Protein AF-A0A833PHN4-F1 (afdb_monomer_lite)

Sequence (197 aa):
MLVKNTTVNYLVEYVLLTLPTYTFFDNFDETQYKALSSLLICLLSKANNDIDHKLEFLIMKKILLPCLYSSLLYSFCTFVSAAPIESQKLLSQSYKTCDNNARGIIEQASCLKDEAERQDTQLNNTYKKLQSHLNTQQKAKLLTSQRLWLQSHQSDSELETILYGNSQPDNLQLEWNSIQRIAIRTTQLQRYLDLVQ

Foldseek 3Di:
DDDPDDPVVVVVVVVVVPDPDDDDPPDDDPVVVVVVVVVVVVVVVVVVPDPDPDCPPPCVPPPVVVVVVVVVPPPPDDPPPPPPPPLVVLFDPQLVVQCVPDDDLVSLVVSLVVRLVVLVVLLVVLLVLLLVL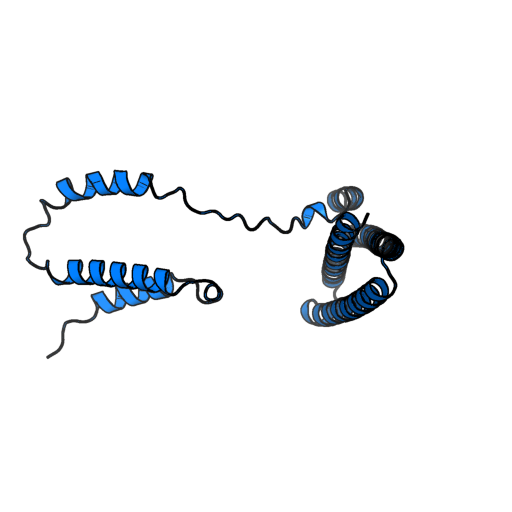DDPVVNVVSVVVVVVLVVVLVVVLVVLCVVQDDDSVSVSVSSSVSSSSSSVSSVVSVVSSVVRD

Structure (mmCIF, N/CA/C/O backbone):
data_AF-A0A833PHN4-F1
#
_entry.id   AF-A0A833PHN4-F1
#
loop_
_atom_site.group_PDB
_atom_site.id
_atom_site.type_symbol
_atom_site.label_atom_id
_atom_site.label_alt_id
_atom_site.label_comp_id
_atom_site.label_asym_id
_atom_site.label_entity_id
_atom_site.label_seq_id
_atom_site.pdbx_PDB_ins_code
_atom_site.Cartn_x
_atom_site.Cartn_y
_atom_site.Cartn_z
_atom_site.occupancy
_atom_site.B_iso_or_equiv
_atom_site.auth_seq_id
_atom_site.auth_comp_id
_atom_site.auth_asym_id
_atom_site.auth_atom_id
_atom_site.pdbx_PDB_model_num
ATOM 1 N N . MET A 1 1 ? -23.173 -55.336 -35.700 1.00 28.73 1 MET A N 1
ATOM 2 C CA . MET A 1 1 ? -21.811 -54.860 -35.384 1.00 28.73 1 MET A CA 1
ATOM 3 C C . MET A 1 1 ? -21.738 -53.377 -35.714 1.00 28.73 1 MET A C 1
ATOM 5 O O . MET A 1 1 ? -21.992 -52.992 -36.844 1.00 28.73 1 MET A O 1
ATOM 9 N N . LEU A 1 2 ? -21.544 -52.598 -34.655 1.00 33.31 2 LEU A N 1
ATOM 10 C CA . LEU A 1 2 ? -21.212 -51.176 -34.510 1.00 33.31 2 LEU A CA 1
ATOM 11 C C . LEU A 1 2 ? -20.774 -50.394 -35.767 1.00 33.31 2 LEU A C 1
ATOM 13 O O . LEU A 1 2 ? -19.619 -50.489 -36.159 1.00 33.31 2 LEU A O 1
ATOM 17 N N . VAL A 1 3 ? -21.639 -49.509 -36.277 1.00 36.75 3 VAL A N 1
ATOM 18 C CA . VAL A 1 3 ? -21.230 -48.233 -36.907 1.00 36.75 3 VAL A CA 1
ATOM 19 C C . VAL A 1 3 ? -22.300 -47.171 -36.608 1.00 36.75 3 VAL A C 1
ATOM 21 O O . VAL A 1 3 ? -23.126 -46.854 -37.454 1.00 36.75 3 VAL A O 1
ATOM 24 N N . LYS A 1 4 ? -22.352 -46.659 -35.374 1.00 39.16 4 LYS A N 1
ATOM 25 C CA . LYS A 1 4 ? -23.126 -45.453 -35.013 1.00 39.16 4 LYS A CA 1
ATOM 26 C C . LYS A 1 4 ? -22.526 -44.805 -33.763 1.00 39.16 4 LYS A C 1
ATOM 28 O O . LYS A 1 4 ? -23.126 -44.940 -32.706 1.00 39.16 4 LYS A O 1
ATOM 33 N N . ASN A 1 5 ? -21.347 -44.174 -33.833 1.00 45.34 5 ASN A N 1
ATOM 34 C CA . ASN A 1 5 ? -20.967 -43.203 -32.790 1.00 45.34 5 ASN A CA 1
ATOM 35 C C . ASN A 1 5 ? -19.737 -42.328 -33.101 1.00 45.34 5 ASN A C 1
ATOM 37 O O . ASN A 1 5 ? -18.773 -42.305 -32.340 1.00 45.34 5 ASN A O 1
ATOM 41 N N . THR A 1 6 ? -19.735 -41.600 -34.214 1.00 39.31 6 THR A N 1
ATOM 42 C CA . THR A 1 6 ? -18.673 -40.606 -34.474 1.00 39.31 6 THR A CA 1
ATOM 43 C C . THR A 1 6 ? -19.212 -39.183 -34.402 1.00 39.31 6 THR A C 1
ATOM 45 O O . THR A 1 6 ? -18.665 -38.371 -33.670 1.00 39.31 6 THR A O 1
ATOM 48 N N . THR A 1 7 ? -20.352 -38.880 -35.023 1.00 38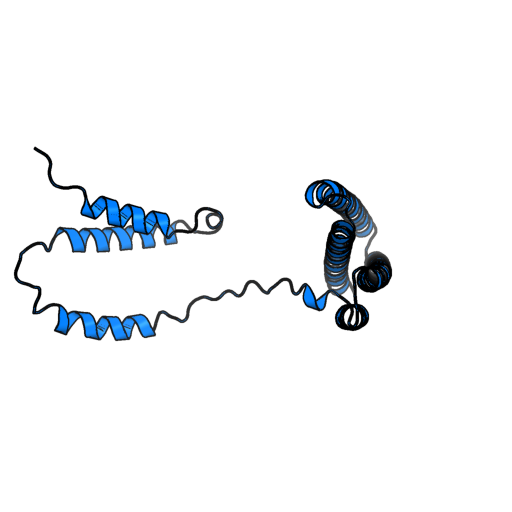.66 7 THR A N 1
ATOM 49 C CA . THR A 1 7 ? -20.867 -37.499 -35.092 1.00 38.66 7 THR A CA 1
ATOM 50 C C . THR A 1 7 ? -21.388 -36.948 -33.756 1.00 38.66 7 THR A C 1
ATOM 52 O O . THR A 1 7 ? -21.248 -35.758 -33.492 1.00 38.66 7 THR A O 1
ATOM 55 N N . VAL A 1 8 ? -21.941 -37.799 -32.882 1.00 43.47 8 VAL A N 1
ATOM 56 C CA . VAL A 1 8 ? -22.417 -37.384 -31.544 1.00 43.47 8 VAL A CA 1
ATOM 57 C C . VAL A 1 8 ? -21.242 -37.101 -30.602 1.00 43.47 8 VAL A C 1
ATOM 59 O O . VAL A 1 8 ? -21.300 -36.148 -29.830 1.00 43.47 8 VAL A O 1
ATOM 62 N N . ASN A 1 9 ? -20.145 -37.856 -30.723 1.00 41.56 9 ASN A N 1
ATOM 63 C CA . ASN A 1 9 ? -18.935 -37.617 -29.935 1.00 41.56 9 ASN A CA 1
ATOM 64 C C . ASN A 1 9 ? -18.283 -36.269 -30.282 1.00 41.56 9 ASN A C 1
ATOM 66 O O . ASN A 1 9 ? -17.917 -35.535 -29.370 1.00 41.56 9 ASN A O 1
ATOM 70 N N . TYR A 1 10 ? -18.248 -35.884 -31.564 1.00 37.38 10 TYR A N 1
ATOM 71 C CA . TYR A 1 10 ? -17.687 -34.588 -31.969 1.00 37.38 10 TYR A CA 1
ATOM 72 C C . TYR A 1 10 ? -18.476 -33.383 -31.436 1.00 37.38 10 TYR A C 1
ATOM 74 O O . TYR A 1 10 ? -17.877 -32.373 -31.079 1.00 37.38 10 TYR A O 1
ATOM 82 N N . LEU A 1 11 ? -19.808 -33.468 -31.347 1.00 39.84 11 LEU A N 1
ATOM 83 C CA . LEU A 1 11 ? -20.629 -32.365 -30.829 1.00 39.84 11 LEU A CA 1
ATOM 84 C C . LEU A 1 11 ? -20.538 -32.233 -29.303 1.00 39.84 11 LEU A C 1
ATOM 86 O O . LEU A 1 11 ? -20.557 -31.116 -28.790 1.00 39.84 11 LEU A O 1
ATOM 90 N N . VAL A 1 12 ? -20.389 -33.346 -28.581 1.00 45.59 12 VAL A N 1
ATOM 91 C CA . VAL A 1 12 ? -20.178 -33.328 -27.125 1.00 45.59 12 VAL A CA 1
ATOM 92 C C . VAL A 1 12 ? -18.781 -32.801 -26.782 1.00 45.59 12 VAL A C 1
ATOM 94 O O . VAL A 1 12 ? -18.662 -31.972 -25.883 1.00 45.59 12 VAL A O 1
ATOM 97 N N . GLU A 1 13 ? -17.743 -33.187 -27.534 1.00 40.22 13 GLU A N 1
ATOM 98 C CA . GLU A 1 13 ? -16.400 -32.610 -27.381 1.00 40.22 13 GLU A CA 1
ATOM 99 C C . GLU A 1 13 ? -16.376 -31.113 -27.703 1.00 40.22 13 GLU A C 1
ATOM 101 O O . GLU A 1 13 ? -15.791 -30.348 -26.947 1.00 40.22 13 GLU A O 1
ATOM 106 N N . TYR A 1 14 ? -17.056 -30.653 -28.758 1.00 39.25 14 TYR A N 1
ATOM 107 C CA . TYR A 1 14 ? -17.071 -29.227 -29.109 1.00 39.25 14 TYR A CA 1
ATOM 108 C C . TYR A 1 14 ? -17.792 -28.363 -28.059 1.00 39.25 14 TYR A C 1
ATOM 110 O O . TYR A 1 14 ? -17.355 -27.254 -27.747 1.00 39.25 14 TYR A O 1
ATOM 118 N N . VAL A 1 15 ? -18.873 -28.873 -27.461 1.00 44.53 15 VAL A N 1
ATOM 119 C CA . VAL A 1 15 ? -19.567 -28.186 -26.358 1.00 44.53 15 VAL A CA 1
ATOM 120 C C . VAL A 1 15 ? -18.729 -28.202 -25.075 1.00 44.53 15 VAL A C 1
ATOM 122 O O . VAL A 1 15 ? -18.669 -27.192 -24.384 1.00 44.53 15 VAL A O 1
ATOM 125 N N . LEU A 1 16 ? -18.022 -29.293 -24.769 1.00 44.28 16 LEU A N 1
ATOM 126 C CA . LEU A 1 16 ? -17.140 -29.355 -23.596 1.00 44.28 16 LEU A CA 1
ATOM 127 C C . LEU A 1 16 ? -15.852 -28.527 -23.756 1.00 44.28 16 LEU A C 1
ATOM 129 O O . LEU A 1 16 ? -15.350 -28.011 -22.764 1.00 44.28 16 LEU A O 1
ATOM 133 N N . LEU A 1 17 ? -15.344 -28.352 -24.981 1.00 38.19 17 LEU A N 1
ATOM 134 C CA . LEU A 1 17 ? -14.126 -27.579 -25.278 1.00 38.19 17 LEU A CA 1
ATOM 135 C C . LEU A 1 17 ? -14.360 -26.065 -25.407 1.00 38.19 17 LEU A C 1
ATOM 137 O O . LEU A 1 17 ? -13.399 -25.300 -25.400 1.00 38.19 17 LEU A O 1
ATOM 141 N N . THR A 1 18 ? -15.613 -25.619 -25.531 1.00 41.50 18 THR A N 1
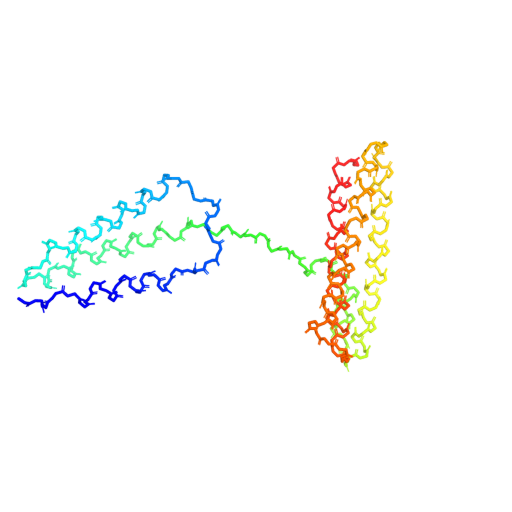ATOM 142 C CA . THR A 1 18 ? -15.977 -24.189 -25.581 1.00 41.50 18 THR A CA 1
ATOM 143 C C . THR A 1 18 ? -16.468 -23.649 -24.238 1.00 41.50 18 THR A C 1
ATOM 145 O O . THR A 1 18 ? -16.661 -22.441 -24.092 1.00 41.50 18 THR A O 1
ATOM 148 N N . LEU A 1 19 ? -16.630 -24.517 -23.235 1.00 40.06 19 LEU A N 1
ATOM 149 C CA . LEU A 1 19 ? -16.880 -24.103 -21.862 1.00 40.06 19 LEU A CA 1
ATOM 150 C C . LEU A 1 19 ? -15.546 -23.712 -21.208 1.00 40.06 19 LEU A C 1
ATOM 152 O O . LEU A 1 19 ? -14.635 -24.540 -21.160 1.00 40.06 19 LEU A O 1
ATOM 156 N N . PRO A 1 20 ? -15.398 -22.481 -20.688 1.00 35.38 20 PRO A N 1
ATOM 157 C CA . PRO A 1 20 ? -14.203 -22.101 -19.952 1.00 35.38 20 PRO A CA 1
ATOM 158 C C . PRO A 1 20 ? -14.070 -22.998 -18.717 1.00 35.38 20 PRO A C 1
ATOM 160 O O . PRO A 1 20 ? -14.864 -22.936 -17.777 1.00 35.38 20 PRO A O 1
ATOM 163 N N . THR A 1 21 ? -13.065 -23.868 -18.730 1.00 43.50 21 THR A N 1
ATOM 164 C CA . THR A 1 21 ? -12.681 -24.677 -17.580 1.00 43.50 21 THR A CA 1
ATOM 165 C C . THR A 1 21 ? -12.092 -23.761 -16.504 1.00 43.50 21 THR A C 1
ATOM 167 O O . THR A 1 21 ? -11.052 -23.154 -16.742 1.00 43.50 21 THR A O 1
ATOM 170 N N . TYR A 1 22 ? -12.748 -23.731 -15.333 1.00 41.28 22 TYR A N 1
ATOM 171 C CA . TYR A 1 22 ? -12.363 -23.058 -14.075 1.00 41.28 22 TYR A CA 1
ATOM 172 C C . TYR A 1 22 ? -12.376 -21.516 -14.162 1.00 41.28 22 TYR A C 1
ATOM 174 O O . TYR A 1 22 ? -11.494 -20.918 -14.757 1.00 41.28 22 TYR A O 1
ATOM 182 N N . THR A 1 23 ? -13.364 -20.777 -13.641 1.00 38.12 23 THR A N 1
ATOM 183 C CA . THR A 1 23 ? -13.739 -20.623 -12.216 1.00 38.12 23 THR A CA 1
ATOM 184 C C . THR A 1 23 ? -15.171 -20.049 -12.062 1.00 38.12 23 THR A C 1
ATOM 186 O O . THR A 1 23 ? -15.378 -18.989 -11.477 1.00 38.12 23 THR A O 1
ATOM 189 N N . PHE A 1 24 ? -16.193 -20.719 -12.608 1.00 43.03 24 PHE A N 1
ATOM 190 C CA . PHE A 1 24 ? -17.561 -20.163 -12.696 1.00 43.03 24 PHE A CA 1
ATOM 191 C C . PHE A 1 24 ? -18.641 -20.928 -11.895 1.00 43.03 24 PHE A C 1
ATOM 193 O O . PHE A 1 24 ? -19.831 -20.756 -12.138 1.00 43.03 24 PHE A O 1
ATOM 200 N N . PHE A 1 25 ? -18.263 -21.785 -10.939 1.00 39.34 25 PHE A N 1
ATOM 201 C CA . PHE A 1 25 ? -19.210 -22.725 -10.310 1.00 39.34 25 PHE A CA 1
ATOM 202 C C . PHE A 1 25 ? -19.794 -22.333 -8.942 1.00 39.34 25 PHE A C 1
ATOM 204 O O . PHE A 1 25 ? -20.651 -23.060 -8.451 1.00 39.34 25 PHE A O 1
ATOM 211 N N . ASP A 1 26 ? -19.452 -21.184 -8.355 1.00 38.47 26 ASP A N 1
ATOM 212 C CA . ASP A 1 26 ? -19.910 -20.868 -6.986 1.00 38.47 26 ASP A CA 1
ATOM 213 C C . ASP A 1 26 ? -21.264 -20.135 -6.886 1.00 38.47 26 ASP A C 1
ATOM 215 O O . ASP A 1 26 ? -21.685 -19.796 -5.785 1.00 38.47 26 ASP A O 1
ATOM 219 N N . ASN A 1 27 ? -21.980 -19.873 -7.990 1.00 41.31 27 ASN A N 1
ATOM 220 C CA . ASN A 1 27 ? -23.219 -19.067 -7.940 1.00 41.31 27 ASN A CA 1
ATOM 221 C C . ASN A 1 27 ? -24.364 -19.525 -8.862 1.00 41.31 27 ASN A C 1
ATOM 223 O O . ASN A 1 27 ? -25.221 -18.722 -9.231 1.00 41.31 27 ASN A O 1
ATOM 227 N N . PHE A 1 28 ? -24.422 -20.804 -9.232 1.00 41.09 28 PHE A N 1
ATOM 228 C CA . PHE A 1 28 ? -25.590 -21.341 -9.938 1.00 41.09 28 PHE A CA 1
ATOM 229 C C . PHE A 1 28 ? -26.554 -22.022 -8.963 1.00 41.09 28 PHE A C 1
ATOM 231 O O . PHE A 1 28 ? -26.220 -23.038 -8.360 1.00 41.09 28 PHE A O 1
ATOM 238 N N . ASP A 1 29 ? -27.761 -21.466 -8.828 1.00 45.34 29 ASP A N 1
ATOM 239 C CA . ASP A 1 29 ? -28.875 -22.109 -8.121 1.00 45.34 29 ASP A CA 1
ATOM 240 C C . ASP A 1 29 ? -29.381 -23.344 -8.900 1.00 45.34 29 ASP A C 1
ATOM 242 O O . ASP A 1 29 ? -29.376 -23.371 -10.137 1.00 45.34 29 ASP A O 1
ATOM 246 N N . GLU A 1 30 ? -29.854 -24.363 -8.175 1.00 45.84 30 GLU A N 1
ATOM 247 C CA . GLU A 1 30 ? -30.310 -25.674 -8.670 1.00 45.84 30 GLU A CA 1
ATOM 248 C C . GLU A 1 30 ? -31.381 -25.542 -9.773 1.00 45.84 30 GLU A C 1
ATOM 250 O O . GLU A 1 30 ? -31.473 -26.356 -10.701 1.00 45.84 30 GLU A O 1
ATOM 255 N N . THR A 1 31 ? -32.156 -24.459 -9.713 1.00 42.59 31 THR A N 1
ATOM 256 C CA . THR A 1 31 ? -33.181 -24.076 -10.687 1.00 42.59 31 THR A CA 1
ATOM 257 C C . THR A 1 31 ? -32.600 -23.816 -12.085 1.00 42.59 31 THR A C 1
ATOM 259 O O . THR A 1 31 ? -33.197 -24.208 -13.091 1.00 42.59 31 THR A O 1
ATOM 262 N N . GLN A 1 32 ? -31.410 -23.212 -12.175 1.00 48.28 32 GLN A N 1
ATOM 263 C CA . GLN A 1 32 ? -30.773 -22.891 -13.456 1.00 48.28 32 GLN A CA 1
ATOM 264 C C . GLN A 1 32 ? -30.138 -24.120 -14.117 1.00 48.28 32 GLN A C 1
ATOM 266 O O . GLN A 1 32 ? -30.189 -24.261 -15.341 1.00 48.28 32 GLN A O 1
ATOM 271 N N . TYR A 1 33 ? -29.630 -25.064 -13.320 1.00 50.19 33 TYR A N 1
ATOM 272 C CA . TYR A 1 33 ? -29.113 -26.335 -13.834 1.00 50.19 33 TYR A CA 1
ATOM 273 C C . TYR A 1 33 ? -30.228 -27.193 -14.453 1.00 50.19 33 TYR A C 1
ATOM 275 O O . TYR A 1 33 ? -30.054 -27.765 -15.530 1.00 50.19 33 TYR A O 1
ATOM 283 N N . LYS A 1 34 ? -31.413 -27.225 -13.824 1.00 45.88 34 LYS A N 1
ATOM 284 C CA . LYS A 1 34 ? -32.594 -27.937 -14.349 1.00 45.88 34 LYS A CA 1
ATOM 285 C C . LYS A 1 34 ? -33.131 -27.324 -15.645 1.00 45.88 34 LYS A C 1
ATOM 287 O O . LYS A 1 34 ? -33.598 -28.058 -16.517 1.00 45.88 34 LYS A O 1
ATOM 292 N N . ALA A 1 35 ? -33.046 -26.003 -15.799 1.00 48.19 35 ALA A N 1
ATOM 293 C CA . ALA A 1 35 ? -33.451 -25.325 -17.028 1.00 48.19 35 ALA A CA 1
ATOM 294 C C . ALA A 1 35 ? -32.508 -25.657 -18.197 1.00 48.19 35 ALA A C 1
ATOM 296 O O . ALA A 1 35 ? -32.975 -26.009 -19.280 1.00 48.19 35 ALA A O 1
ATOM 297 N N . LEU A 1 36 ? -31.191 -25.625 -17.962 1.00 50.56 36 LEU A N 1
ATOM 298 C CA . LEU A 1 36 ? -30.182 -25.965 -18.970 1.00 50.56 36 LEU A CA 1
ATOM 299 C C . LEU A 1 36 ? -30.228 -27.446 -19.360 1.00 50.56 36 LEU A C 1
ATOM 301 O O . LEU A 1 36 ? -30.179 -27.761 -20.550 1.00 50.56 36 LEU A O 1
ATOM 305 N N . SER A 1 37 ? -30.397 -28.353 -18.393 1.00 51.56 37 SER A N 1
ATOM 306 C CA . SER A 1 37 ? -30.521 -29.785 -18.683 1.00 51.56 37 SER A CA 1
ATOM 307 C C . SER A 1 37 ? -31.793 -30.099 -19.473 1.00 51.56 37 SER A C 1
ATOM 309 O O . SER A 1 37 ? -31.741 -30.858 -20.439 1.00 51.56 37 SER A O 1
ATOM 311 N N . SER A 1 38 ? -32.916 -29.449 -19.150 1.00 47.66 38 SER A N 1
ATOM 312 C CA . SER A 1 38 ? -34.175 -29.606 -19.889 1.00 47.66 38 SER A CA 1
ATOM 313 C C . SER A 1 38 ? -34.071 -29.082 -21.323 1.00 47.66 38 SER A C 1
ATOM 315 O O . SER A 1 38 ? -34.582 -29.717 -22.245 1.00 47.66 38 SER A O 1
ATOM 317 N N . LEU A 1 39 ? -33.372 -27.961 -21.537 1.00 50.66 39 LEU A N 1
ATOM 318 C CA . LEU A 1 39 ? -33.146 -27.406 -22.873 1.00 50.66 39 LEU A CA 1
ATOM 319 C C . LEU A 1 39 ? -32.250 -28.324 -23.716 1.00 50.66 39 LEU A C 1
ATOM 321 O O . LEU A 1 39 ? -32.553 -28.585 -24.880 1.00 50.66 39 LEU A O 1
ATOM 325 N N . LEU A 1 40 ? -31.190 -28.868 -23.110 1.00 57.50 40 LEU A N 1
ATOM 326 C CA . LEU A 1 40 ? -30.265 -29.792 -23.764 1.00 57.50 40 LEU A CA 1
ATOM 327 C C . LEU A 1 40 ? -30.961 -31.112 -24.134 1.00 57.50 40 LEU A C 1
ATOM 329 O O . LEU A 1 40 ? -30.832 -31.580 -25.261 1.00 57.50 40 LEU A O 1
ATOM 333 N N . ILE A 1 41 ? -31.774 -31.672 -23.231 1.00 54.12 41 ILE A N 1
ATOM 334 C CA . ILE A 1 41 ? -32.584 -32.874 -23.491 1.00 54.12 41 I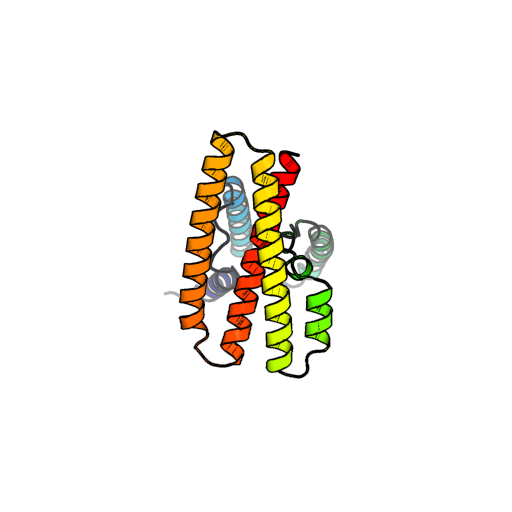LE A CA 1
ATOM 335 C C . ILE A 1 41 ? -33.602 -32.612 -24.609 1.00 54.12 41 ILE A C 1
ATOM 337 O O . ILE A 1 41 ? -33.816 -33.476 -25.458 1.00 54.12 41 ILE A O 1
ATOM 341 N N . CYS A 1 42 ? -34.202 -31.420 -24.660 1.00 47.41 42 CYS A N 1
ATOM 342 C CA . CYS A 1 42 ? -35.166 -31.058 -25.699 1.00 47.41 42 CYS A CA 1
ATOM 343 C C . CYS A 1 42 ? -34.500 -30.935 -27.081 1.00 47.41 42 CYS A C 1
ATOM 345 O O . CYS A 1 42 ? -35.025 -31.447 -28.071 1.00 47.41 42 CYS A O 1
ATOM 347 N N . LEU A 1 43 ? -33.307 -30.335 -27.142 1.00 51.31 43 LEU A N 1
ATOM 348 C CA . LEU A 1 43 ? -32.514 -30.222 -28.370 1.00 51.31 43 LEU A CA 1
ATOM 349 C C . LEU A 1 43 ? -32.020 -31.590 -28.860 1.00 51.31 43 LEU A C 1
ATOM 351 O O . LEU A 1 43 ? -32.116 -31.890 -30.050 1.00 51.31 43 LEU A O 1
ATOM 355 N N . LEU A 1 44 ? -31.571 -32.452 -27.946 1.00 51.03 44 LEU A N 1
ATOM 356 C CA . LEU A 1 44 ? -31.117 -33.805 -28.275 1.00 51.03 44 LEU A CA 1
ATOM 357 C C . LEU A 1 44 ? -32.283 -34.729 -28.677 1.00 51.03 44 LEU A C 1
ATOM 359 O O . LEU A 1 44 ? -32.144 -35.517 -29.609 1.00 51.03 44 LEU A O 1
ATOM 363 N N . SER A 1 45 ? -33.456 -34.593 -28.048 1.00 45.75 45 SER A N 1
ATOM 364 C CA . SER A 1 45 ? -34.684 -35.322 -28.413 1.00 45.75 45 SER A CA 1
ATOM 365 C C . SER A 1 45 ? -35.203 -34.917 -29.798 1.00 45.75 45 SER A C 1
ATOM 367 O O . SER A 1 45 ? -35.586 -35.770 -30.601 1.00 45.75 45 SER A O 1
ATOM 369 N N . LYS A 1 46 ? -35.141 -33.618 -30.125 1.00 47.16 46 LYS A N 1
ATOM 370 C CA . LYS A 1 46 ? -35.519 -33.091 -31.443 1.00 47.16 46 LYS A CA 1
ATOM 371 C C . LYS A 1 46 ? -34.582 -33.586 -32.551 1.00 47.16 46 LYS A C 1
ATOM 373 O O . LYS A 1 46 ? -35.053 -33.865 -33.646 1.00 47.16 46 LYS A O 1
ATOM 378 N N . ALA A 1 47 ? -33.289 -33.732 -32.258 1.00 49.47 47 ALA A N 1
ATOM 379 C CA . ALA A 1 47 ? -32.291 -34.203 -33.216 1.00 49.47 47 ALA A CA 1
ATOM 380 C C . ALA A 1 47 ? -32.363 -35.719 -33.495 1.00 49.47 47 ALA A C 1
ATOM 382 O O . ALA A 1 47 ? -31.928 -36.159 -34.556 1.00 49.47 47 ALA A O 1
ATOM 383 N N . ASN A 1 48 ? -32.913 -36.523 -32.575 1.00 44.16 48 ASN A N 1
ATOM 384 C CA . ASN A 1 48 ? -32.921 -37.986 -32.702 1.00 44.16 48 ASN A CA 1
ATOM 385 C C . ASN A 1 48 ? -34.156 -38.550 -33.438 1.00 44.16 48 ASN A C 1
ATOM 387 O O . ASN A 1 48 ? -34.128 -39.695 -33.879 1.00 44.16 48 ASN A O 1
ATOM 391 N N . ASN A 1 49 ? -35.229 -37.761 -33.583 1.00 46.88 49 ASN A N 1
ATOM 392 C CA . ASN A 1 49 ? -36.504 -38.205 -34.169 1.00 46.88 49 ASN A CA 1
ATOM 393 C C . ASN A 1 49 ? -36.748 -37.758 -35.622 1.00 46.88 49 ASN A C 1
ATOM 395 O O . ASN A 1 49 ? -37.821 -38.035 -36.148 1.00 46.88 49 ASN A O 1
ATOM 399 N N . ASP A 1 50 ? -35.796 -37.090 -36.278 1.00 46.22 50 ASP A N 1
ATOM 400 C CA . ASP A 1 50 ? -35.999 -36.554 -37.634 1.00 46.22 50 ASP A CA 1
ATOM 401 C C . ASP A 1 50 ? -34.823 -36.908 -38.556 1.00 46.22 50 ASP A C 1
ATOM 403 O O . ASP A 1 50 ? -34.098 -36.055 -39.064 1.00 46.22 50 ASP A O 1
ATOM 407 N N . ILE A 1 51 ? -34.599 -38.214 -38.731 1.00 50.38 51 ILE A N 1
ATOM 408 C CA . ILE A 1 51 ? -33.784 -38.736 -39.831 1.00 50.38 51 ILE A CA 1
ATOM 409 C C . ILE A 1 51 ? -34.726 -39.485 -40.770 1.00 50.38 51 ILE A C 1
ATOM 411 O O . ILE A 1 51 ? -34.827 -40.708 -40.717 1.00 50.38 51 ILE A O 1
ATOM 415 N N . ASP A 1 52 ? -35.410 -38.739 -41.637 1.00 47.12 52 ASP A N 1
ATOM 416 C CA . ASP A 1 52 ? -35.899 -39.289 -42.897 1.00 47.12 52 ASP A CA 1
ATOM 417 C C . ASP A 1 52 ? -35.577 -38.327 -44.050 1.00 47.12 52 ASP A C 1
ATOM 419 O O . ASP A 1 52 ? -35.876 -37.128 -44.034 1.00 47.12 52 ASP A O 1
ATOM 423 N N . HIS A 1 53 ? -34.860 -38.862 -45.036 1.00 43.47 53 HIS A N 1
ATOM 424 C CA . HIS A 1 53 ? -34.190 -38.151 -46.121 1.00 43.47 53 HIS A CA 1
ATOM 425 C C . HIS A 1 53 ? -35.205 -37.594 -47.132 1.00 43.47 53 HIS A C 1
ATOM 427 O O . HIS A 1 53 ? -35.351 -38.122 -48.233 1.00 43.47 53 HIS A O 1
ATOM 433 N N . LYS A 1 54 ? -35.937 -36.525 -46.789 1.00 47.59 54 LYS A N 1
ATOM 434 C CA . LYS A 1 54 ? -36.717 -35.758 -47.785 1.00 47.59 54 LYS A CA 1
ATOM 435 C C . LYS A 1 54 ? -37.181 -34.366 -47.353 1.00 47.59 54 LYS A C 1
ATOM 437 O O . LYS A 1 54 ? -38.133 -33.835 -47.922 1.00 47.59 54 LYS A O 1
ATOM 442 N N . LEU A 1 55 ? -36.504 -33.752 -46.383 1.00 41.62 55 LEU A N 1
ATOM 443 C CA . LEU A 1 55 ? -36.918 -32.468 -45.804 1.00 41.62 55 LEU A CA 1
ATOM 444 C C . LEU A 1 55 ? -35.879 -31.340 -45.961 1.00 41.62 55 LEU A C 1
ATOM 446 O O . LEU A 1 55 ? -36.001 -30.294 -45.334 1.00 41.62 55 LEU A O 1
ATOM 450 N N . GLU A 1 56 ? -34.887 -31.483 -46.843 1.00 47.94 56 GLU A N 1
ATOM 451 C CA . GLU A 1 56 ? -33.862 -30.437 -47.016 1.00 47.94 56 GLU A CA 1
ATOM 452 C C . GLU A 1 56 ? -34.378 -29.169 -47.714 1.00 47.94 56 GLU A C 1
ATOM 454 O O . GLU A 1 56 ? -33.884 -28.075 -47.456 1.00 47.94 56 GLU A O 1
ATOM 459 N N . PHE A 1 57 ? -35.427 -29.259 -48.538 1.00 43.56 57 PHE A N 1
ATOM 460 C CA . PHE A 1 57 ? -35.887 -28.090 -49.299 1.00 43.56 57 PHE A CA 1
ATOM 461 C C . PHE A 1 57 ? -36.964 -27.255 -48.583 1.00 43.56 57 PHE A C 1
ATOM 463 O O . PHE A 1 57 ? -37.136 -26.072 -48.880 1.00 43.56 57 PHE A O 1
ATOM 470 N N . LEU A 1 58 ? -37.695 -27.835 -47.620 1.00 41.88 58 LEU A N 1
ATOM 471 C CA . LEU A 1 58 ? -38.817 -27.148 -46.962 1.00 41.88 58 LEU A CA 1
ATOM 472 C C . LEU A 1 58 ? -38.438 -26.465 -45.635 1.00 41.88 58 LEU A C 1
ATOM 474 O O . LEU A 1 58 ? -39.094 -25.497 -45.240 1.00 41.88 58 LEU A O 1
ATOM 478 N N . ILE A 1 59 ? -37.370 -26.918 -44.966 1.00 45.53 59 ILE A N 1
ATOM 479 C CA . ILE A 1 59 ? -36.902 -26.345 -43.691 1.00 45.53 59 ILE A CA 1
ATOM 480 C C . ILE A 1 59 ? -36.250 -24.970 -43.888 1.00 45.53 59 ILE A C 1
ATOM 482 O O . ILE A 1 59 ? -36.434 -24.081 -43.049 1.00 45.53 59 ILE A O 1
ATOM 486 N N . MET A 1 60 ? -35.592 -24.732 -45.030 1.00 43.34 60 MET A N 1
ATOM 487 C CA . MET A 1 60 ? -34.888 -23.467 -45.266 1.00 43.34 60 MET A CA 1
ATOM 488 C C . MET A 1 60 ? -35.807 -22.236 -45.311 1.00 43.34 60 MET A C 1
ATOM 490 O O . MET A 1 60 ? -35.361 -21.137 -45.000 1.00 43.34 60 MET A O 1
ATOM 494 N N . LYS A 1 61 ? -37.093 -22.386 -45.664 1.00 47.16 61 LYS A N 1
ATOM 495 C CA . LYS A 1 61 ? -38.003 -21.238 -45.852 1.00 47.16 61 LYS A CA 1
ATOM 496 C C . LYS A 1 61 ? -38.916 -20.950 -44.656 1.00 47.16 61 LYS A C 1
ATOM 498 O O . LYS A 1 61 ? -39.362 -19.817 -44.507 1.00 47.16 61 LYS A O 1
ATOM 503 N N . LYS A 1 62 ? -39.206 -21.942 -43.805 1.00 48.31 62 LYS A N 1
ATOM 504 C CA . LYS A 1 62 ? -40.141 -21.779 -42.671 1.00 48.31 62 LYS A CA 1
ATOM 505 C C . LYS A 1 62 ? -39.476 -21.641 -41.297 1.00 48.31 62 LYS A C 1
ATOM 507 O O . LYS A 1 62 ? -40.141 -21.158 -40.38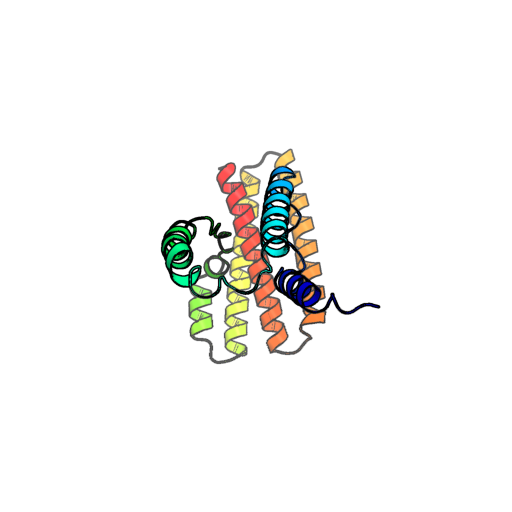8 1.00 48.31 62 LYS A O 1
ATOM 512 N N . ILE A 1 63 ? -38.199 -22.009 -41.142 1.00 49.44 63 ILE A N 1
ATOM 513 C CA . ILE A 1 63 ? -37.508 -21.988 -39.834 1.00 49.44 63 ILE A CA 1
ATOM 514 C C . ILE A 1 63 ? -36.393 -20.926 -39.768 1.00 49.44 63 ILE A C 1
ATOM 516 O O . ILE A 1 63 ? -36.147 -20.363 -38.706 1.00 49.44 63 ILE A O 1
ATOM 520 N N . LEU A 1 64 ? -35.775 -20.555 -40.896 1.00 47.16 64 LEU A N 1
ATOM 521 C CA . LEU A 1 64 ? -34.703 -19.545 -40.911 1.00 47.16 64 LEU A CA 1
ATOM 522 C C . LEU A 1 64 ? -35.193 -18.098 -40.732 1.00 47.16 64 LEU A C 1
ATOM 524 O O . LEU A 1 64 ? -34.440 -17.265 -40.239 1.00 47.16 64 LEU A O 1
ATOM 528 N N . LEU A 1 65 ? -36.445 -17.784 -41.080 1.00 44.94 65 LEU A N 1
ATOM 529 C CA . LEU A 1 65 ? -36.964 -16.413 -40.974 1.00 44.94 65 LEU A CA 1
ATOM 530 C C . LEU A 1 65 ? -37.387 -16.000 -39.545 1.00 44.94 65 LEU A C 1
ATOM 532 O O . LEU A 1 65 ? -37.109 -14.865 -39.167 1.00 44.94 65 LEU A O 1
ATOM 536 N N . PRO A 1 66 ? -37.991 -16.872 -38.707 1.00 44.59 66 PRO A N 1
ATOM 537 C CA . PRO A 1 66 ? -38.290 -16.526 -37.314 1.00 44.59 66 PRO A CA 1
ATOM 538 C C . PRO A 1 66 ? -37.053 -16.551 -36.405 1.00 44.59 66 PRO A C 1
ATOM 540 O O . PRO A 1 66 ? -36.986 -15.769 -35.459 1.00 44.59 66 PRO A O 1
ATOM 543 N N . CYS A 1 67 ? -36.056 -17.399 -36.698 1.00 42.22 67 CYS A N 1
ATOM 544 C CA . CYS A 1 67 ? -34.832 -17.501 -35.892 1.00 42.22 67 CYS A CA 1
ATOM 545 C C . CYS A 1 67 ? -33.943 -16.254 -35.976 1.00 42.22 67 CYS A C 1
ATOM 547 O O . CYS A 1 67 ? -33.242 -15.950 -35.014 1.00 42.22 67 CYS A O 1
ATOM 549 N N . LEU A 1 68 ? -34.001 -15.515 -37.088 1.00 45.22 68 LEU A N 1
ATOM 550 C CA . LEU A 1 68 ? -33.300 -14.237 -37.246 1.00 45.22 68 LEU A CA 1
ATOM 551 C C . LEU A 1 68 ? -33.995 -13.078 -36.513 1.00 45.22 68 LEU A C 1
ATOM 553 O O . LEU A 1 68 ? -33.356 -12.068 -36.233 1.00 45.22 68 LEU A O 1
ATOM 557 N N . TYR A 1 69 ? -35.281 -13.216 -36.173 1.00 47.25 69 TYR A N 1
ATOM 558 C CA . TYR A 1 69 ? -36.006 -12.217 -35.383 1.00 47.25 69 TYR A CA 1
ATOM 559 C C . TYR A 1 69 ? -35.903 -12.498 -33.874 1.00 47.25 69 TYR A C 1
ATOM 561 O O . TYR A 1 69 ? -35.802 -11.569 -33.075 1.00 47.25 69 TYR A O 1
ATOM 569 N N . SER A 1 70 ? -35.845 -13.773 -33.467 1.00 46.72 70 SER A N 1
ATOM 570 C CA . SER A 1 70 ? -35.676 -14.161 -32.058 1.00 46.72 70 SER A CA 1
ATOM 571 C C . SER A 1 70 ? -34.247 -13.991 -31.529 1.00 46.72 70 SER A C 1
ATOM 573 O O . SER A 1 70 ? -34.071 -13.800 -30.328 1.00 46.72 70 SER A O 1
ATOM 575 N N . SER A 1 71 ? -33.223 -14.033 -32.390 1.00 48.50 71 SER A N 1
ATOM 576 C CA . SER A 1 71 ? -31.832 -13.760 -31.995 1.00 48.50 71 SER A CA 1
ATOM 577 C C . SER A 1 71 ? -31.540 -12.269 -31.795 1.00 48.50 71 SER A C 1
ATOM 579 O O . SER A 1 71 ? -30.597 -11.931 -31.084 1.00 48.50 71 SER A O 1
ATOM 581 N N . LEU A 1 72 ? -32.370 -11.369 -32.340 1.00 46.34 72 LEU A N 1
ATOM 582 C CA . LEU A 1 72 ? -32.202 -9.924 -32.153 1.00 46.34 72 LEU A CA 1
ATOM 583 C C . LEU A 1 72 ? -32.739 -9.400 -30.805 1.00 46.34 72 LEU A C 1
ATOM 585 O O . LEU A 1 72 ? -32.353 -8.313 -30.389 1.00 46.34 72 LEU A O 1
ATOM 589 N N . LEU A 1 73 ? -33.595 -10.155 -30.104 1.00 51.16 73 LEU A N 1
ATOM 590 C CA . LEU A 1 73 ? -34.216 -9.733 -28.833 1.00 51.16 73 LEU A CA 1
ATOM 591 C C . LEU A 1 73 ? -33.642 -10.419 -27.579 1.00 51.16 73 LEU A C 1
ATOM 593 O O . LEU A 1 73 ? -34.048 -10.087 -26.470 1.00 51.16 73 LEU A O 1
ATOM 597 N N . TYR A 1 74 ? -32.657 -11.310 -27.728 1.00 49.34 74 TYR A N 1
ATOM 598 C CA . TYR A 1 74 ? -31.927 -11.939 -26.612 1.00 49.34 74 TYR A CA 1
ATOM 599 C C . TYR A 1 74 ? -30.465 -11.474 -26.495 1.00 49.34 74 TYR A C 1
ATOM 601 O O . TYR A 1 74 ? -29.658 -12.112 -25.828 1.00 49.34 74 TYR A O 1
ATOM 609 N N . SER A 1 75 ? -30.120 -10.335 -27.105 1.00 47.78 75 SER A N 1
ATOM 610 C CA . SER A 1 75 ? -28.801 -9.695 -26.968 1.00 47.78 75 SER A CA 1
ATOM 611 C C . SER A 1 75 ? -28.821 -8.489 -26.016 1.00 47.78 75 SER A C 1
ATOM 613 O O . SER A 1 75 ? -28.083 -7.524 -26.212 1.00 47.78 75 SER A O 1
ATOM 615 N N . PHE A 1 76 ? -29.680 -8.513 -24.992 1.00 52.69 76 PHE A N 1
ATOM 616 C CA . PHE A 1 76 ? -29.739 -7.468 -23.963 1.00 52.69 76 PHE A CA 1
ATOM 617 C C . PHE A 1 76 ? -29.982 -8.055 -22.561 1.00 52.69 76 PHE A C 1
ATOM 619 O O . PHE A 1 76 ? -30.964 -7.762 -21.894 1.00 52.69 76 PHE A O 1
ATOM 626 N N . CYS A 1 77 ? -29.094 -8.951 -22.130 1.00 46.62 77 CYS A N 1
ATOM 627 C CA . CYS A 1 77 ? -28.945 -9.430 -20.749 1.00 46.62 77 CYS A CA 1
ATOM 628 C C . CYS A 1 77 ? -27.652 -10.265 -20.747 1.00 46.62 77 CYS A C 1
ATOM 630 O O . CYS A 1 77 ? -27.559 -11.194 -21.534 1.00 46.62 77 CYS A O 1
ATOM 632 N N . THR A 1 78 ? -26.572 -10.032 -20.010 1.00 53.94 78 THR A N 1
ATOM 633 C CA . THR A 1 78 ? -26.250 -9.171 -18.875 1.00 53.94 78 THR A CA 1
ATOM 634 C C . THR A 1 78 ? -24.744 -8.897 -18.960 1.00 53.94 78 THR A C 1
ATOM 636 O O . THR A 1 78 ? -23.943 -9.761 -18.606 1.00 53.94 78 THR A O 1
ATOM 639 N N . PHE A 1 79 ? -24.320 -7.709 -19.391 1.00 49.88 79 PHE A N 1
ATOM 640 C CA . PHE A 1 79 ? -22.996 -7.235 -18.990 1.00 49.88 79 PHE A CA 1
ATOM 641 C C . PHE A 1 79 ? -23.157 -6.688 -17.572 1.00 49.88 79 PHE A C 1
ATOM 643 O O . PHE A 1 79 ? -23.394 -5.500 -17.374 1.00 49.88 79 PHE A O 1
ATOM 650 N N . VAL A 1 80 ? -23.074 -7.564 -16.565 1.00 55.88 80 VAL A N 1
ATOM 651 C CA . VAL A 1 80 ? -22.573 -7.099 -15.270 1.00 55.88 80 VAL A CA 1
ATOM 652 C C . VAL A 1 80 ? -21.128 -6.730 -15.554 1.00 55.88 80 VAL A C 1
ATOM 654 O O . VAL A 1 80 ? -20.245 -7.582 -15.584 1.00 55.88 80 VAL A O 1
ATOM 657 N N . SER A 1 81 ? -20.895 -5.457 -15.854 1.00 57.19 81 SER A N 1
ATOM 658 C CA . SER A 1 81 ? -19.564 -4.894 -15.751 1.00 57.19 81 SER A CA 1
ATOM 659 C C . SER A 1 81 ? -19.183 -5.070 -14.288 1.00 57.19 81 SER A C 1
ATOM 661 O O . SER A 1 81 ? -19.666 -4.329 -13.432 1.00 57.19 81 SER A O 1
ATOM 663 N N . ALA A 1 82 ? -18.363 -6.076 -13.973 1.00 57.47 82 ALA A N 1
ATOM 664 C CA . ALA A 1 82 ? -17.545 -5.989 -12.777 1.00 57.47 82 ALA A CA 1
ATOM 665 C C . ALA A 1 82 ? -16.849 -4.637 -12.908 1.00 57.47 82 ALA A C 1
ATOM 667 O O . ALA A 1 82 ? -16.105 -4.432 -13.870 1.00 57.47 82 ALA A O 1
ATOM 668 N N . ALA A 1 83 ? -17.216 -3.672 -12.057 1.00 52.59 83 ALA A N 1
ATOM 669 C CA . ALA A 1 83 ? -16.595 -2.361 -12.100 1.00 52.59 83 ALA A CA 1
ATOM 670 C C . ALA A 1 83 ? -15.087 -2.626 -12.066 1.00 52.59 83 ALA A C 1
ATOM 672 O O . ALA A 1 83 ? -14.640 -3.311 -11.136 1.00 52.59 83 ALA A O 1
ATOM 673 N N . PRO A 1 84 ? -14.319 -2.209 -13.092 1.00 49.56 84 PRO A N 1
ATOM 674 C CA . PRO A 1 84 ? -12.888 -2.422 -13.061 1.00 49.56 84 PRO A CA 1
ATOM 675 C C . PRO A 1 84 ? -12.411 -1.820 -11.745 1.00 49.56 84 PRO A C 1
ATOM 677 O O . PRO A 1 84 ? -12.797 -0.699 -11.403 1.00 49.56 84 PRO A O 1
ATOM 680 N N . ILE A 1 85 ? -11.630 -2.575 -10.969 1.00 49.62 85 ILE A N 1
ATOM 681 C CA . ILE A 1 85 ? -10.853 -1.967 -9.893 1.00 49.62 85 ILE A CA 1
ATOM 682 C C . ILE A 1 85 ? -10.032 -0.909 -10.618 1.00 49.62 85 ILE A C 1
ATOM 684 O O . ILE A 1 85 ? -9.173 -1.249 -11.428 1.00 49.62 85 ILE A O 1
ATOM 688 N N . GLU A 1 86 ? -10.409 0.357 -10.454 1.00 52.66 86 GLU A N 1
ATOM 689 C CA . GLU A 1 86 ? -9.911 1.453 -11.274 1.00 52.66 86 GLU A CA 1
ATOM 690 C C . GLU A 1 86 ? -8.485 1.777 -10.819 1.00 52.66 86 GLU A C 1
ATOM 692 O O . GLU A 1 86 ? -8.227 2.781 -10.163 1.00 52.66 86 GLU A O 1
ATOM 697 N N . SER A 1 87 ? -7.547 0.879 -11.122 1.00 49.88 87 SER A N 1
ATOM 698 C CA . SER A 1 87 ? -6.147 0.962 -10.709 1.00 49.88 87 SER A CA 1
ATOM 699 C C . SER A 1 87 ? -5.477 2.214 -11.269 1.00 49.88 87 SER A C 1
ATOM 701 O O . SER A 1 87 ? -4.644 2.832 -10.611 1.00 49.88 87 SER A O 1
ATOM 703 N N . GLN A 1 88 ? -5.933 2.687 -12.434 1.00 48.75 88 GLN A N 1
ATOM 704 C CA . GLN A 1 88 ? -5.486 3.952 -13.014 1.00 48.75 88 GLN A CA 1
ATOM 705 C C . GLN A 1 88 ? -5.941 5.194 -12.229 1.00 48.75 88 GLN A C 1
ATOM 707 O O . GLN A 1 88 ? -5.308 6.244 -12.360 1.00 48.75 88 GLN A O 1
ATOM 712 N N . LYS A 1 89 ? -6.996 5.127 -11.400 1.00 62.59 89 LYS A N 1
ATOM 713 C CA . LYS A 1 89 ? -7.371 6.238 -10.497 1.00 62.59 89 LYS A CA 1
ATOM 714 C C . LYS A 1 89 ? -6.574 6.259 -9.197 1.00 62.59 89 LYS A C 1
ATOM 716 O O . LYS A 1 89 ? -6.602 7.272 -8.506 1.00 62.59 89 LYS A O 1
ATOM 721 N N . LEU A 1 90 ? -5.881 5.175 -8.859 1.00 80.88 90 LEU A N 1
ATOM 722 C CA . LEU A 1 90 ? -5.202 5.043 -7.571 1.00 80.88 90 LEU A CA 1
ATOM 723 C C . LEU A 1 90 ? -3.878 5.818 -7.506 1.00 80.88 90 LEU A C 1
ATOM 725 O O . LEU A 1 90 ? -3.453 6.191 -6.414 1.00 80.88 90 LEU A O 1
ATOM 729 N N . LEU A 1 91 ? -3.255 6.097 -8.655 1.00 89.12 91 LEU A N 1
ATOM 730 C CA . LEU A 1 91 ? -1.985 6.823 -8.745 1.00 89.12 91 LEU A CA 1
ATOM 731 C C . LEU A 1 91 ? -2.165 8.317 -8.985 1.00 89.12 91 LEU A C 1
ATOM 733 O O . LEU A 1 91 ? -3.124 8.752 -9.633 1.00 89.12 91 LEU A O 1
ATOM 737 N N . SER A 1 92 ? -1.204 9.106 -8.503 1.00 93.31 92 SER A N 1
ATOM 738 C CA . SER A 1 92 ? -1.269 10.557 -8.644 1.00 93.31 92 SER A CA 1
ATOM 739 C C . SER A 1 92 ? -1.135 11.031 -10.084 1.00 93.31 92 SER A C 1
ATOM 741 O O . SER A 1 92 ? -0.506 10.408 -10.940 1.00 93.31 92 SER A O 1
ATOM 743 N N . GLN A 1 93 ? -1.682 12.218 -10.341 1.00 94.00 93 GLN A N 1
ATOM 744 C CA . GLN A 1 93 ? -1.443 12.911 -11.600 1.00 94.00 93 GLN A CA 1
ATOM 745 C C . GLN A 1 93 ? 0.038 13.293 -11.771 1.00 94.00 93 GLN A C 1
ATOM 747 O O . GLN A 1 93 ? 0.529 13.314 -12.898 1.00 94.00 93 GLN A O 1
ATOM 752 N N . SER A 1 94 ? 0.750 13.550 -10.666 1.00 93.44 94 SER A N 1
ATOM 753 C CA . SER A 1 94 ? 2.196 13.809 -10.669 1.00 93.44 94 SER A CA 1
ATOM 754 C C . SER A 1 94 ? 2.968 12.602 -11.193 1.00 93.44 94 SER A C 1
ATOM 756 O O . SER A 1 94 ? 3.742 12.744 -12.135 1.00 93.44 94 SER A O 1
ATOM 758 N N . TYR A 1 95 ? 2.672 11.407 -10.671 1.00 94.75 95 TYR A N 1
ATOM 759 C CA . TYR A 1 95 ? 3.235 10.153 -11.163 1.00 94.75 95 TYR A CA 1
ATOM 760 C C . TYR A 1 95 ? 2.969 9.970 -12.658 1.00 94.75 95 TYR A C 1
ATOM 762 O O . TYR A 1 95 ? 3.907 9.806 -13.427 1.00 94.75 95 TYR A O 1
ATOM 770 N N . LYS A 1 96 ? 1.705 10.086 -13.094 1.00 94.00 96 LYS A N 1
ATOM 771 C CA . LYS A 1 96 ? 1.333 9.932 -14.514 1.00 94.00 96 LYS A CA 1
ATOM 772 C C . LYS A 1 96 ? 2.103 10.892 -15.417 1.00 94.00 96 LYS A C 1
ATOM 774 O O . LYS A 1 96 ? 2.476 10.545 -16.529 1.00 94.00 96 LYS A O 1
ATOM 779 N N . THR A 1 97 ? 2.323 12.115 -14.944 1.00 95.81 97 THR A N 1
ATOM 780 C CA . THR A 1 97 ? 3.063 13.134 -15.692 1.00 95.81 97 THR A CA 1
ATOM 781 C C . THR A 1 97 ? 4.553 12.803 -15.736 1.00 95.81 97 THR A C 1
ATOM 783 O O . THR A 1 97 ? 5.172 12.970 -16.781 1.00 95.81 97 THR A O 1
ATOM 786 N N . CYS A 1 98 ? 5.124 12.312 -14.637 1.00 95.50 98 CYS A N 1
ATOM 787 C CA . CYS A 1 98 ? 6.513 11.869 -14.570 1.00 95.50 98 CYS A CA 1
ATOM 788 C C . CYS A 1 98 ? 6.760 10.667 -15.494 1.00 95.50 98 CYS A C 1
ATOM 790 O O . CYS A 1 98 ? 7.622 10.736 -16.364 1.00 95.50 98 CYS A O 1
ATOM 792 N N . ASP A 1 99 ? 5.941 9.621 -15.374 1.00 93.56 99 ASP A N 1
ATOM 793 C CA . ASP A 1 99 ? 6.042 8.377 -16.145 1.00 93.56 99 ASP A CA 1
ATOM 794 C C . ASP A 1 99 ? 5.919 8.635 -17.657 1.00 93.56 99 ASP A C 1
ATOM 796 O O . ASP A 1 99 ? 6.746 8.174 -18.437 1.00 93.56 99 ASP A O 1
ATOM 800 N N . ASN A 1 100 ? 4.986 9.502 -18.076 1.00 95.25 100 ASN A N 1
ATOM 801 C CA . ASN A 1 100 ? 4.845 9.906 -19.482 1.00 95.25 100 ASN A CA 1
ATOM 802 C C . ASN A 1 100 ? 6.062 10.669 -20.043 1.00 95.25 100 ASN A C 1
ATOM 804 O O . ASN A 1 100 ? 6.249 10.711 -21.258 1.00 95.25 100 ASN A O 1
ATOM 808 N N . ASN A 1 101 ? 6.854 11.318 -19.185 1.00 95.62 101 ASN A N 1
ATOM 809 C CA . ASN A 1 101 ? 8.035 12.089 -19.583 1.00 95.62 101 ASN A CA 1
ATOM 810 C C . ASN A 1 101 ? 9.352 11.328 -19.363 1.00 95.62 101 ASN A C 1
ATOM 812 O O . ASN A 1 101 ? 10.404 11.814 -19.790 1.00 95.62 101 ASN A O 1
ATOM 816 N N . ALA A 1 102 ? 9.316 10.167 -18.706 1.00 94.31 102 ALA A N 1
ATOM 817 C CA . ALA A 1 102 ? 10.495 9.370 -18.409 1.00 94.31 102 ALA A CA 1
ATOM 818 C C . ALA A 1 102 ? 11.149 8.858 -19.703 1.00 94.31 102 ALA A C 1
ATOM 820 O O . ALA A 1 102 ? 10.479 8.443 -20.649 1.00 94.31 102 ALA A O 1
ATOM 821 N N . ARG A 1 103 ? 12.486 8.891 -19.758 1.00 93.25 103 ARG A N 1
ATOM 822 C CA . ARG A 1 103 ? 13.275 8.475 -20.933 1.00 93.25 103 ARG A CA 1
ATOM 823 C C . ARG A 1 103 ? 14.280 7.385 -20.589 1.00 93.25 103 ARG A C 1
ATOM 825 O O . ARG A 1 103 ? 15.432 7.432 -21.008 1.00 93.25 103 ARG A O 1
ATOM 832 N N . GLY A 1 104 ? 13.811 6.383 -19.863 1.00 90.06 104 GLY A N 1
ATOM 833 C CA . GLY A 1 104 ? 14.624 5.254 -19.454 1.00 90.06 104 GLY A CA 1
ATOM 834 C C . GLY A 1 104 ? 14.265 4.769 -18.061 1.00 90.06 104 GLY A C 1
ATOM 835 O O . GLY A 1 104 ? 13.422 5.332 -17.363 1.00 90.06 104 GLY A O 1
ATOM 836 N N . ILE A 1 105 ? 14.945 3.698 -17.665 1.00 88.38 105 ILE A N 1
ATOM 837 C CA . ILE A 1 105 ? 14.721 3.016 -16.389 1.00 88.38 105 ILE A CA 1
ATOM 838 C C . ILE A 1 105 ? 15.090 3.883 -15.176 1.00 88.38 105 ILE A C 1
ATOM 840 O O . ILE A 1 105 ? 14.535 3.687 -14.101 1.00 88.38 105 ILE A O 1
ATOM 844 N N . ILE A 1 106 ? 16.012 4.842 -15.332 1.00 89.81 106 ILE A N 1
ATOM 845 C CA . ILE A 1 106 ? 16.481 5.701 -14.235 1.00 89.81 106 ILE A CA 1
ATOM 846 C C . ILE A 1 106 ? 15.401 6.723 -13.882 1.00 89.81 106 ILE A C 1
ATOM 848 O O . ILE A 1 106 ? 15.024 6.856 -12.720 1.00 89.81 106 ILE A O 1
ATOM 852 N N . GLU A 1 107 ? 14.873 7.421 -14.886 1.00 91.94 107 GLU A N 1
ATOM 853 C CA . GLU A 1 107 ? 13.789 8.381 -14.707 1.00 91.94 107 GLU A CA 1
ATOM 854 C C . GLU A 1 107 ? 12.524 7.679 -14.211 1.00 91.94 107 GLU A C 1
ATOM 856 O O . GLU A 1 107 ? 11.878 8.169 -13.288 1.00 91.94 107 GLU A O 1
ATOM 861 N N . GLN A 1 108 ? 12.218 6.492 -14.745 1.00 92.75 108 GLN A N 1
ATOM 862 C CA . GLN A 1 108 ? 11.075 5.703 -14.294 1.00 92.75 108 GLN A CA 1
ATOM 863 C C . GLN A 1 108 ? 11.207 5.276 -12.822 1.00 92.75 108 GLN A C 1
ATOM 865 O O . GLN A 1 108 ? 10.247 5.405 -12.061 1.00 92.75 108 GLN A O 1
ATOM 870 N N . ALA A 1 109 ? 12.399 4.847 -12.388 1.00 91.56 109 ALA A N 1
ATOM 871 C CA . ALA A 1 109 ? 12.665 4.543 -10.981 1.00 91.56 109 ALA A CA 1
ATOM 872 C C . ALA A 1 109 ? 12.435 5.763 -10.075 1.00 91.56 109 ALA A C 1
ATOM 874 O O . ALA A 1 109 ? 11.867 5.627 -8.992 1.00 91.56 109 ALA A O 1
ATOM 875 N N . SER A 1 110 ? 12.837 6.959 -10.522 1.00 93.38 110 SER A N 1
ATOM 876 C CA . SER A 1 110 ? 12.589 8.202 -9.782 1.00 93.38 110 SER A CA 1
ATOM 877 C C . SER A 1 110 ? 11.093 8.491 -9.653 1.00 93.38 110 SER A C 1
ATOM 879 O O . SER A 1 110 ? 10.630 8.799 -8.559 1.00 93.38 110 SER A O 1
ATOM 881 N N . CYS A 1 111 ? 10.325 8.337 -10.738 1.00 95.62 111 CYS A N 1
ATOM 882 C CA . CYS A 1 111 ? 8.875 8.534 -10.714 1.00 95.62 111 CYS A CA 1
ATOM 883 C C . CYS A 1 111 ? 8.178 7.584 -9.731 1.00 95.62 111 CYS A C 1
ATOM 885 O O . CYS A 1 111 ? 7.287 8.002 -8.990 1.00 95.62 111 CYS A O 1
ATOM 887 N N . LEU A 1 112 ? 8.580 6.309 -9.723 1.00 94.69 112 LEU A N 1
ATOM 888 C CA . LEU A 1 112 ? 8.037 5.308 -8.805 1.00 94.69 112 LEU A CA 1
ATOM 889 C C . LEU A 1 112 ? 8.386 5.635 -7.355 1.00 94.69 112 LEU A C 1
ATOM 891 O O . LEU A 1 112 ? 7.499 5.605 -6.509 1.00 94.69 112 LEU A O 1
ATOM 895 N N . LYS A 1 113 ? 9.635 6.018 -7.075 1.00 94.31 113 LYS A N 1
ATOM 896 C CA . LYS A 1 113 ? 10.065 6.399 -5.726 1.00 94.31 113 LYS A CA 1
ATOM 897 C C . LYS A 1 113 ? 9.227 7.550 -5.161 1.00 94.31 113 LYS A C 1
ATOM 899 O O . LYS A 1 113 ? 8.716 7.443 -4.047 1.00 94.31 113 LYS A O 1
ATOM 904 N N . ASP A 1 114 ? 9.047 8.618 -5.935 1.00 96.00 114 ASP A N 1
ATOM 905 C CA . ASP A 1 114 ? 8.259 9.778 -5.501 1.00 96.00 114 ASP A CA 1
ATOM 906 C C . ASP A 1 114 ? 6.791 9.394 -5.239 1.00 96.00 114 ASP A C 1
ATOM 908 O O . ASP A 1 114 ? 6.164 9.854 -4.280 1.00 96.00 114 ASP A O 1
ATOM 912 N N . GLU A 1 115 ? 6.224 8.515 -6.071 1.00 97.00 115 GLU A N 1
ATOM 913 C CA . GLU A 1 115 ? 4.861 8.026 -5.873 1.00 97.00 115 GLU A CA 1
ATOM 914 C C . GLU A 1 115 ? 4.746 7.089 -4.667 1.00 97.00 115 GLU A C 1
ATOM 916 O O . GLU A 1 115 ? 3.755 7.174 -3.940 1.00 97.00 115 GLU A O 1
ATOM 921 N N . ALA A 1 116 ? 5.745 6.246 -4.404 1.00 96.00 116 ALA A N 1
ATOM 922 C CA . ALA A 1 116 ? 5.789 5.379 -3.233 1.00 96.00 116 ALA A CA 1
ATOM 923 C C . ALA A 1 116 ? 5.780 6.187 -1.931 1.00 96.00 116 ALA A C 1
ATOM 925 O O . ALA A 1 116 ? 4.933 5.949 -1.065 1.00 96.00 116 ALA A O 1
ATOM 926 N N . GLU A 1 117 ? 6.638 7.206 -1.822 1.00 97.25 117 GLU A N 1
ATOM 927 C CA . GLU A 1 117 ? 6.687 8.104 -0.659 1.00 97.25 117 GLU A CA 1
ATOM 928 C C . GLU A 1 117 ? 5.343 8.814 -0.434 1.00 97.25 117 GLU A C 1
ATOM 930 O O . GLU A 1 117 ? 4.831 8.908 0.692 1.00 97.25 117 GLU A O 1
ATOM 935 N N . ARG A 1 118 ? 4.717 9.277 -1.522 1.00 97.50 118 ARG A N 1
ATOM 936 C CA . ARG A 1 118 ? 3.404 9.922 -1.468 1.00 97.50 118 ARG A CA 1
ATOM 937 C C . ARG A 1 118 ? 2.312 8.958 -1.002 1.00 97.50 118 ARG A C 1
ATOM 939 O O . ARG A 1 118 ? 1.461 9.342 -0.197 1.00 97.50 118 ARG A O 1
ATOM 946 N N . GLN A 1 119 ? 2.303 7.732 -1.517 1.00 97.81 119 GLN A N 1
ATOM 947 C CA . GLN A 1 119 ? 1.288 6.729 -1.194 1.00 97.81 119 GLN A CA 1
ATOM 948 C C . GLN A 1 119 ? 1.426 6.226 0.244 1.00 97.81 119 GLN A C 1
ATOM 950 O O . GLN A 1 119 ? 0.409 6.098 0.926 1.00 97.81 119 GLN A O 1
ATOM 955 N N . ASP A 1 120 ? 2.649 6.028 0.744 1.00 97.81 120 ASP A N 1
ATOM 956 C CA . ASP A 1 120 ? 2.883 5.694 2.154 1.00 97.81 120 ASP A CA 1
ATOM 957 C C . ASP A 1 120 ? 2.399 6.818 3.083 1.00 97.81 120 ASP A C 1
ATOM 959 O O . ASP A 1 120 ? 1.645 6.587 4.037 1.00 97.81 120 ASP A O 1
ATOM 963 N N . THR A 1 121 ? 2.737 8.067 2.749 1.00 98.25 121 THR A N 1
ATOM 964 C CA . THR A 1 121 ? 2.261 9.241 3.489 1.00 98.25 121 THR A CA 1
ATOM 965 C C . THR A 1 121 ? 0.733 9.287 3.520 1.00 98.25 121 THR A C 1
ATOM 967 O O . THR A 1 121 ? 0.126 9.498 4.576 1.00 98.25 121 THR A O 1
ATOM 970 N N . GLN A 1 122 ? 0.088 9.053 2.375 1.00 97.50 122 GLN A N 1
ATOM 971 C CA . GLN A 1 122 ? -1.366 9.054 2.273 1.00 97.50 122 GLN A CA 1
ATOM 972 C C . GLN A 1 122 ? -1.998 7.924 3.097 1.00 97.50 122 GLN A C 1
ATOM 974 O O . GLN A 1 122 ? -2.950 8.181 3.839 1.00 97.50 122 GLN A O 1
ATOM 979 N N . LEU A 1 123 ? -1.456 6.705 3.024 1.00 98.50 123 LEU A N 1
ATOM 980 C CA . LEU A 1 123 ? -1.914 5.563 3.814 1.00 98.50 123 LEU A CA 1
ATOM 981 C C . LEU A 1 123 ? -1.872 5.882 5.309 1.00 98.50 123 LEU A C 1
ATOM 983 O O . LEU A 1 123 ? -2.866 5.704 6.019 1.00 98.50 123 LEU A O 1
ATOM 987 N N . ASN A 1 124 ? -0.734 6.391 5.783 1.00 98.56 124 ASN A N 1
ATOM 988 C CA . ASN A 1 124 ? -0.514 6.720 7.186 1.00 98.56 124 ASN A CA 1
ATOM 989 C C . ASN A 1 124 ? -1.452 7.831 7.674 1.00 98.56 124 ASN A C 1
ATOM 991 O O . ASN A 1 124 ? -2.002 7.743 8.777 1.00 98.56 124 ASN A O 1
ATOM 995 N N . ASN A 1 125 ? -1.685 8.851 6.849 1.00 98.56 125 ASN A N 1
ATOM 996 C CA . ASN A 1 125 ? -2.614 9.933 7.163 1.00 98.56 125 ASN A CA 1
ATOM 997 C C . ASN A 1 125 ? -4.062 9.435 7.239 1.00 98.56 125 ASN A C 1
ATOM 999 O O . ASN A 1 125 ? -4.746 9.697 8.233 1.00 98.56 125 ASN A O 1
ATOM 1003 N N . THR A 1 126 ? -4.520 8.665 6.248 1.00 98.50 126 THR A N 1
ATOM 1004 C CA . THR A 1 126 ? -5.869 8.082 6.248 1.00 98.50 126 THR A CA 1
ATOM 1005 C C . THR A 1 126 ? -6.053 7.119 7.424 1.00 98.50 126 THR A C 1
ATOM 1007 O O . THR A 1 126 ? -7.075 7.179 8.104 1.00 98.50 126 THR A O 1
ATOM 1010 N N . TYR A 1 127 ? -5.054 6.292 7.748 1.00 98.69 127 TYR A N 1
ATOM 1011 C CA . TYR A 1 127 ? -5.073 5.399 8.911 1.00 98.69 127 TYR A CA 1
ATOM 1012 C C . TYR A 1 127 ? -5.205 6.160 10.240 1.00 98.69 127 TYR A C 1
ATOM 1014 O O . TYR A 1 127 ? -6.012 5.788 11.096 1.00 98.69 127 TYR A O 1
ATOM 1022 N N . LYS A 1 128 ? -4.437 7.241 10.432 1.00 98.62 128 LYS A N 1
ATOM 1023 C CA . LYS A 1 128 ? -4.519 8.088 11.636 1.00 98.62 128 LYS A CA 1
ATOM 1024 C C . LYS A 1 128 ? -5.866 8.804 11.737 1.00 98.62 128 LYS A C 1
ATOM 1026 O O . LYS A 1 128 ? -6.460 8.820 12.814 1.00 98.62 128 LYS A O 1
ATOM 1031 N N . LYS A 1 129 ? -6.372 9.343 10.624 1.00 98.56 129 LYS A N 1
ATOM 1032 C CA . LYS A 1 129 ? -7.681 10.008 10.578 1.00 98.56 129 LYS A CA 1
ATOM 1033 C C . LYS A 1 129 ? -8.819 9.025 10.847 1.00 98.56 129 LYS A C 1
ATOM 1035 O O . LYS A 1 129 ? -9.708 9.332 11.629 1.00 98.56 129 LYS A O 1
ATOM 1040 N N . LEU A 1 130 ? -8.780 7.822 10.278 1.00 98.56 130 LEU A N 1
ATOM 1041 C CA . LEU A 1 130 ? -9.752 6.780 10.604 1.00 98.56 130 LEU A CA 1
ATOM 1042 C C . LEU A 1 130 ? -9.719 6.460 12.099 1.00 98.56 130 LEU A C 1
ATOM 1044 O O . LEU A 1 130 ? -10.752 6.513 12.757 1.00 98.56 130 LEU A O 1
ATOM 1048 N N . GLN A 1 131 ? -8.535 6.216 12.666 1.00 98.25 131 GLN A N 1
ATOM 1049 C CA . GLN A 1 131 ? -8.413 5.945 14.096 1.00 98.25 131 GLN A CA 1
ATOM 1050 C C . GLN A 1 131 ? -9.028 7.040 14.972 1.00 98.25 131 GLN A C 1
ATOM 1052 O O . GLN A 1 131 ? -9.618 6.696 15.991 1.00 98.25 131 GLN A O 1
ATOM 1057 N N . SER A 1 132 ? -8.937 8.327 14.623 1.00 98.06 132 SER A N 1
ATOM 1058 C CA . SER A 1 132 ? -9.497 9.389 15.474 1.00 98.06 132 SER A CA 1
ATOM 1059 C C . SER A 1 132 ? -11.022 9.327 15.622 1.00 98.06 132 SER A C 1
ATOM 1061 O O . SER A 1 132 ? -11.530 9.811 16.628 1.00 98.06 132 SER A O 1
ATOM 1063 N N . HIS A 1 133 ? -11.733 8.693 14.684 1.00 97.94 133 HIS A N 1
ATOM 1064 C CA . HIS A 1 133 ? -13.198 8.558 14.692 1.00 97.94 133 HIS A CA 1
ATOM 1065 C C . HIS A 1 133 ? -13.685 7.251 15.343 1.00 97.94 133 HIS A C 1
ATOM 1067 O O . HIS A 1 133 ? -14.880 7.057 15.545 1.00 97.94 133 HIS A O 1
ATOM 1073 N N . LEU A 1 134 ? -12.772 6.338 15.687 1.00 98.25 134 LEU A N 1
ATOM 1074 C CA . LEU A 1 134 ? -13.114 5.011 16.199 1.00 98.25 134 LEU A CA 1
ATOM 1075 C C . LEU A 1 134 ? -13.082 4.934 17.733 1.00 98.25 134 LEU A C 1
ATOM 1077 O O . LEU A 1 134 ? -12.221 5.520 18.402 1.00 98.25 134 LEU A O 1
ATOM 1081 N N . ASN A 1 135 ? -13.976 4.119 18.298 1.00 97.88 135 ASN A N 1
ATOM 1082 C CA . ASN A 1 135 ? -13.933 3.750 19.714 1.00 97.88 135 ASN A CA 1
ATOM 1083 C C . ASN A 1 135 ? -12.794 2.749 20.011 1.00 97.88 135 ASN A C 1
ATOM 1085 O O . ASN A 1 135 ? -12.140 2.229 19.105 1.00 97.88 135 ASN A O 1
ATOM 1089 N N . THR A 1 136 ? -12.543 2.456 21.290 1.00 98.19 136 THR A N 1
ATOM 1090 C CA . THR A 1 136 ? -11.423 1.599 21.727 1.00 98.19 136 THR A CA 1
ATOM 1091 C C . THR A 1 136 ? -11.436 0.208 21.090 1.00 98.19 136 THR A C 1
ATOM 1093 O O . THR A 1 136 ? -10.401 -0.269 20.621 1.00 98.19 136 THR A O 1
ATOM 1096 N N . GLN A 1 137 ? -12.601 -0.441 21.027 1.00 98.06 137 GLN A N 1
ATOM 1097 C CA . GLN A 1 137 ? -12.726 -1.780 20.448 1.00 98.06 137 GLN A CA 1
ATOM 1098 C C . GLN A 1 137 ? -12.466 -1.760 18.935 1.00 98.06 137 GLN A C 1
ATOM 1100 O O . GLN A 1 137 ? -11.740 -2.610 18.417 1.00 98.06 137 GLN A O 1
ATOM 1105 N N . GLN A 1 138 ? -13.018 -0.773 18.227 1.00 98.38 138 GLN A N 1
ATOM 1106 C CA . GLN A 1 138 ? -12.813 -0.596 16.789 1.00 98.38 138 GLN A CA 1
ATOM 1107 C C . GLN A 1 138 ? -11.346 -0.282 16.458 1.00 98.38 138 GLN A C 1
ATOM 1109 O O . GLN A 1 138 ? -10.791 -0.890 15.545 1.00 98.38 138 GLN A O 1
ATOM 1114 N N . LYS A 1 139 ? -10.688 0.591 17.236 1.00 98.50 139 LYS A N 1
ATOM 1115 C CA . LYS A 1 139 ? -9.248 0.885 17.109 1.00 98.50 139 LYS A CA 1
ATOM 1116 C C . LYS A 1 139 ? -8.399 -0.375 17.226 1.00 98.50 139 LYS A C 1
ATOM 1118 O O . LYS A 1 139 ? -7.522 -0.594 16.396 1.00 98.50 139 LYS A O 1
ATOM 1123 N N . ALA A 1 140 ? -8.683 -1.227 18.213 1.00 98.38 140 ALA A N 1
ATOM 1124 C CA . ALA A 1 140 ? -7.960 -2.484 18.391 1.00 98.38 140 ALA A CA 1
ATOM 1125 C C . ALA A 1 140 ? -8.112 -3.409 17.170 1.00 98.38 140 ALA A C 1
ATOM 1127 O O . ALA A 1 140 ? -7.125 -3.962 16.686 1.00 98.38 140 ALA A O 1
ATOM 1128 N N . LYS A 1 141 ? -9.328 -3.529 16.616 1.00 98.56 141 LYS A N 1
ATOM 1129 C CA . LYS A 1 141 ? -9.576 -4.327 15.403 1.00 98.56 141 LYS A CA 1
ATOM 1130 C C . LYS A 1 141 ? -8.898 -3.742 14.164 1.00 98.56 141 LYS A C 1
ATOM 1132 O O . LYS A 1 141 ? -8.305 -4.496 13.393 1.00 98.56 141 LYS A O 1
ATOM 1137 N N . LEU A 1 142 ? -8.934 -2.421 13.996 1.00 98.62 142 LEU A N 1
ATOM 1138 C CA . LEU A 1 142 ? -8.245 -1.733 12.908 1.00 98.62 142 LEU A CA 1
ATOM 1139 C C . LEU A 1 142 ? -6.725 -1.940 12.990 1.00 98.62 142 LEU A C 1
ATOM 1141 O O . LEU A 1 142 ? -6.108 -2.278 11.983 1.00 98.62 142 LEU A O 1
ATOM 1145 N N . LEU A 1 143 ? -6.132 -1.808 14.180 1.00 98.56 143 LEU A N 1
ATOM 1146 C CA . LEU A 1 143 ? -4.704 -2.040 14.407 1.00 98.56 143 LEU A CA 1
ATOM 1147 C C . LEU A 1 143 ? -4.298 -3.472 14.034 1.00 98.56 143 LEU A C 1
ATOM 1149 O O . LEU A 1 143 ? -3.316 -3.668 13.320 1.00 98.56 143 LEU A O 1
ATOM 1153 N N . THR A 1 144 ? -5.057 -4.475 14.486 1.00 98.62 144 THR A N 1
ATOM 1154 C CA . THR A 1 144 ? -4.807 -5.876 14.117 1.00 98.62 144 THR A CA 1
ATOM 1155 C C . THR A 1 144 ? -4.916 -6.081 12.607 1.00 98.62 144 THR A C 1
ATOM 1157 O O . THR A 1 144 ? -4.022 -6.681 12.017 1.00 98.62 144 THR A O 1
ATOM 1160 N N . SER A 1 145 ? -5.959 -5.543 11.964 1.00 98.50 145 SER A N 1
ATOM 1161 C CA . SER A 1 145 ? -6.119 -5.626 10.506 1.00 98.50 145 SER A CA 1
ATOM 1162 C C . SER A 1 145 ? -4.946 -4.985 9.761 1.00 98.50 145 SER A C 1
ATOM 1164 O O . SER A 1 145 ? -4.457 -5.563 8.795 1.00 98.50 145 SER A O 1
ATOM 1166 N N . GLN A 1 146 ? -4.475 -3.816 10.205 1.00 98.62 146 GLN A N 1
ATOM 1167 C CA . GLN A 1 146 ? -3.367 -3.114 9.560 1.00 98.62 146 GLN A CA 1
ATOM 1168 C C . GLN A 1 146 ? -2.046 -3.880 9.686 1.00 98.62 146 GLN A C 1
ATOM 1170 O O . GLN A 1 146 ? -1.295 -3.951 8.720 1.00 98.62 146 GLN A O 1
ATOM 1175 N N . ARG A 1 147 ? -1.781 -4.502 10.842 1.00 98.62 147 ARG A N 1
ATOM 1176 C CA . ARG A 1 147 ? -0.593 -5.349 11.042 1.00 98.62 147 ARG A CA 1
ATOM 1177 C C . ARG A 1 147 ? -0.604 -6.589 10.151 1.00 98.62 147 ARG A C 1
ATOM 1179 O O . ARG A 1 147 ? 0.411 -6.890 9.537 1.00 98.62 147 ARG A O 1
ATOM 1186 N N . LEU A 1 148 ? -1.744 -7.273 10.059 1.00 98.75 148 LEU A N 1
ATOM 1187 C CA . LEU A 1 148 ? -1.888 -8.441 9.183 1.00 98.75 148 LEU A CA 1
ATOM 1188 C C . LEU A 1 148 ? -1.728 -8.060 7.708 1.00 98.75 148 LEU A C 1
ATOM 1190 O O . LEU A 1 148 ? -1.092 -8.781 6.948 1.00 98.75 148 LEU A O 1
ATOM 1194 N N . TRP A 1 149 ? -2.255 -6.901 7.310 1.00 98.62 149 TRP A N 1
ATOM 1195 C CA . TRP A 1 149 ? -2.054 -6.389 5.958 1.00 98.62 149 TRP A CA 1
ATOM 1196 C C . TRP A 1 149 ? -0.575 -6.097 5.661 1.00 98.62 149 TRP A C 1
ATOM 1198 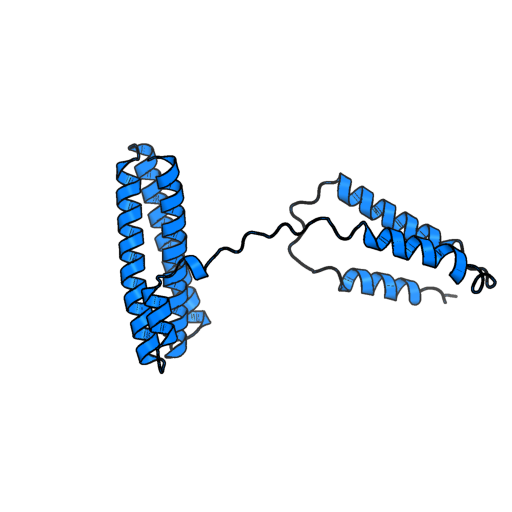O O . TRP A 1 149 ? -0.102 -6.493 4.603 1.00 98.62 149 TRP A O 1
ATOM 1208 N N . LEU A 1 150 ? 0.171 -5.484 6.591 1.00 98.44 150 LEU A N 1
ATOM 1209 C CA . LEU A 1 150 ? 1.618 -5.262 6.429 1.00 98.44 150 LEU A CA 1
ATOM 1210 C C . LEU A 1 150 ? 2.390 -6.581 6.273 1.00 98.44 150 LEU A C 1
ATOM 1212 O O . LEU A 1 150 ? 3.287 -6.669 5.444 1.00 98.44 150 LEU A O 1
ATOM 1216 N N . GLN A 1 151 ? 2.023 -7.617 7.033 1.00 98.44 151 GLN A N 1
ATOM 1217 C CA . GLN A 1 151 ? 2.628 -8.947 6.894 1.00 98.44 151 GLN A CA 1
ATOM 1218 C C . GLN A 1 151 ? 2.340 -9.570 5.524 1.00 98.44 151 GLN A C 1
ATOM 1220 O O . GLN A 1 151 ? 3.246 -10.116 4.905 1.00 98.44 151 GLN A O 1
ATOM 1225 N N . SER A 1 152 ? 1.103 -9.454 5.032 1.00 98.12 152 SER A N 1
ATOM 1226 C CA . SER A 1 152 ? 0.744 -9.903 3.682 1.00 98.12 152 SER A CA 1
ATOM 1227 C C . SER A 1 152 ? 1.519 -9.135 2.613 1.00 98.12 152 SER A C 1
ATOM 1229 O O . SER A 1 152 ? 2.073 -9.748 1.714 1.00 98.12 152 SER A O 1
ATOM 1231 N N . HIS A 1 153 ? 1.605 -7.807 2.730 1.00 96.44 153 HIS A N 1
ATOM 1232 C CA . HIS A 1 153 ? 2.337 -6.955 1.789 1.00 96.44 153 HIS A CA 1
ATOM 1233 C C . HIS A 1 153 ? 3.832 -7.305 1.731 1.00 96.44 153 HIS A C 1
ATOM 1235 O O . HIS A 1 153 ? 4.403 -7.377 0.641 1.00 96.44 153 HIS A O 1
ATOM 1241 N N . GLN A 1 154 ? 4.443 -7.595 2.883 1.00 96.56 154 GLN A N 1
ATOM 1242 C CA . GLN A 1 154 ? 5.823 -8.070 2.964 1.00 96.56 154 GLN A CA 1
ATOM 1243 C C . GLN A 1 154 ? 5.984 -9.454 2.319 1.00 96.56 154 GLN A C 1
ATOM 1245 O O . GLN A 1 154 ? 6.882 -9.645 1.503 1.00 96.56 154 GLN A O 1
ATOM 1250 N N . SER A 1 155 ? 5.089 -10.397 2.630 1.00 97.81 155 SER A N 1
ATOM 1251 C CA . SER A 1 155 ? 5.103 -11.741 2.041 1.00 97.81 155 SER A CA 1
ATOM 1252 C C . SER A 1 155 ? 4.944 -11.708 0.518 1.00 97.81 155 SER A C 1
ATOM 1254 O O . SER A 1 155 ? 5.604 -12.476 -0.179 1.00 97.81 155 SER A O 1
ATOM 1256 N N . ASP A 1 156 ? 4.095 -10.821 -0.004 1.00 95.88 156 ASP A N 1
ATOM 1257 C CA . ASP A 1 156 ? 3.933 -10.627 -1.446 1.00 95.88 156 ASP A CA 1
ATOM 1258 C C . ASP A 1 156 ? 5.227 -10.086 -2.069 1.00 95.88 156 ASP A C 1
ATOM 1260 O O . ASP A 1 156 ? 5.649 -10.557 -3.119 1.00 95.88 156 ASP A O 1
ATOM 1264 N N . SER A 1 157 ? 5.901 -9.143 -1.404 1.00 92.69 157 SER A N 1
ATOM 1265 C CA . SER A 1 157 ? 7.164 -8.566 -1.893 1.00 92.69 157 SER A CA 1
ATOM 1266 C C . SER A 1 157 ? 8.308 -9.596 -1.918 1.00 92.69 157 SER A C 1
ATOM 1268 O O . SER A 1 157 ? 9.112 -9.623 -2.852 1.00 92.69 157 SER A O 1
ATOM 1270 N N . GLU A 1 158 ? 8.366 -10.490 -0.927 1.00 92.75 158 GLU A N 1
ATOM 1271 C CA . GLU A 1 158 ? 9.311 -11.618 -0.901 1.00 92.75 158 GLU A CA 1
ATOM 1272 C C . GLU A 1 158 ? 9.054 -12.603 -2.045 1.00 92.75 158 GLU A C 1
ATOM 1274 O O . GLU A 1 158 ? 9.992 -13.026 -2.724 1.00 92.75 158 GLU A O 1
ATOM 1279 N N . LEU A 1 159 ? 7.784 -12.926 -2.304 1.00 93.69 159 LEU A N 1
ATOM 1280 C CA . LEU A 1 159 ? 7.396 -13.750 -3.445 1.00 93.69 159 LEU A CA 1
ATOM 1281 C C . LEU A 1 159 ? 7.792 -13.084 -4.770 1.00 93.69 159 LEU A C 1
ATOM 1283 O O . LEU A 1 159 ? 8.385 -13.726 -5.633 1.00 93.69 159 LEU A O 1
ATOM 1287 N N . GLU A 1 160 ? 7.492 -11.798 -4.930 1.00 92.25 160 GLU A N 1
ATOM 1288 C CA . GLU A 1 160 ? 7.780 -11.036 -6.149 1.00 92.25 160 GLU A CA 1
ATOM 1289 C C . GLU A 1 160 ? 9.276 -10.953 -6.451 1.00 92.25 160 GLU A C 1
ATOM 1291 O O . GLU A 1 160 ? 9.665 -11.063 -7.611 1.00 92.25 160 GLU A O 1
ATOM 1296 N N . THR A 1 161 ? 10.121 -10.862 -5.422 1.00 89.31 161 THR A N 1
ATOM 1297 C CA . THR A 1 161 ? 11.585 -10.912 -5.581 1.00 89.31 161 THR A CA 1
ATOM 1298 C C . THR A 1 161 ? 12.035 -12.231 -6.224 1.00 89.31 161 THR A C 1
ATOM 1300 O O . THR A 1 161 ? 12.940 -12.251 -7.056 1.00 89.31 161 THR A O 1
ATOM 1303 N N . ILE A 1 162 ? 11.383 -13.348 -5.881 1.00 90.12 162 ILE A N 1
ATOM 1304 C CA . ILE A 1 162 ? 11.670 -14.666 -6.468 1.00 90.12 162 ILE A CA 1
ATOM 1305 C C . ILE A 1 162 ? 11.089 -14.776 -7.885 1.00 90.12 162 ILE A C 1
ATOM 1307 O O . ILE A 1 162 ? 11.723 -15.367 -8.757 1.00 90.12 162 ILE A O 1
ATOM 1311 N N . LEU A 1 163 ? 9.889 -14.232 -8.117 1.00 89.81 163 LEU A N 1
ATOM 1312 C CA . LEU A 1 163 ? 9.195 -14.331 -9.405 1.00 89.81 163 LEU A CA 1
ATOM 1313 C C . LEU A 1 163 ? 9.831 -13.475 -10.498 1.00 89.81 163 LEU A C 1
ATOM 1315 O O . LEU A 1 163 ? 9.911 -13.922 -11.642 1.00 89.81 163 LEU A O 1
ATOM 1319 N N . TYR A 1 164 ? 10.241 -12.253 -10.166 1.00 85.06 164 TYR A N 1
ATOM 1320 C CA . TYR A 1 164 ? 10.766 -11.307 -11.146 1.00 85.06 164 TYR A CA 1
ATOM 1321 C C . TYR A 1 164 ? 12.290 -11.373 -11.243 1.00 85.06 164 TYR A C 1
ATOM 1323 O O . TYR A 1 164 ? 12.820 -11.195 -12.329 1.00 85.06 164 TYR A O 1
ATOM 1331 N N . GLY A 1 165 ? 12.995 -11.745 -10.171 1.00 75.44 165 GLY A N 1
ATOM 1332 C CA . GLY A 1 165 ? 14.456 -11.730 -10.135 1.00 75.44 165 GLY A CA 1
ATOM 1333 C C . GLY A 1 165 ? 15.012 -10.388 -9.653 1.00 75.44 165 GLY A C 1
ATOM 1334 O O . GLY A 1 165 ? 14.281 -9.530 -9.169 1.00 75.44 165 GLY A O 1
ATOM 1335 N N . ASN A 1 166 ? 16.338 -10.227 -9.738 1.00 72.25 166 ASN A N 1
ATOM 1336 C CA . ASN A 1 166 ? 17.066 -9.083 -9.163 1.00 72.25 166 ASN A CA 1
ATOM 1337 C C . ASN A 1 166 ? 17.612 -8.101 -10.222 1.00 72.25 166 ASN A C 1
ATOM 1339 O O . ASN A 1 166 ? 18.522 -7.321 -9.927 1.00 72.25 166 ASN A O 1
ATOM 1343 N N . SER A 1 167 ? 17.159 -8.175 -11.477 1.00 69.31 167 SER A N 1
ATOM 1344 C CA . SER A 1 167 ? 17.636 -7.280 -12.535 1.00 69.31 167 SER A CA 1
ATOM 1345 C C . SER A 1 167 ? 16.958 -5.901 -12.465 1.00 69.31 167 SER A C 1
ATOM 1347 O O . SER A 1 167 ? 15.922 -5.717 -11.834 1.00 69.31 167 SER A O 1
ATOM 1349 N N . GLN A 1 168 ? 17.559 -4.883 -13.092 1.00 66.81 168 GLN A N 1
ATOM 1350 C CA . GLN A 1 168 ? 17.051 -3.501 -13.068 1.00 66.81 168 GLN A CA 1
ATOM 1351 C C . GLN A 1 168 ? 15.561 -3.328 -13.453 1.00 66.81 168 GLN A C 1
ATOM 1353 O O . GLN A 1 168 ? 14.892 -2.569 -12.751 1.00 66.81 168 GLN A O 1
ATOM 1358 N N . PRO A 1 169 ? 15.010 -3.978 -14.503 1.00 63.00 169 PRO A N 1
ATOM 1359 C CA . PRO A 1 169 ? 13.571 -3.917 -14.783 1.00 63.00 169 PRO A CA 1
ATOM 1360 C C . PRO A 1 169 ? 12.708 -4.612 -13.715 1.00 63.00 169 PRO A C 1
ATOM 1362 O O . PRO A 1 169 ? 11.586 -4.169 -13.469 1.00 63.00 169 PRO A O 1
ATOM 1365 N N . ASP A 1 170 ? 13.233 -5.630 -13.029 1.00 62.28 170 ASP A N 1
ATOM 1366 C CA . ASP A 1 170 ? 12.499 -6.385 -12.002 1.00 62.28 170 ASP A CA 1
ATOM 1367 C C . ASP A 1 170 ? 12.227 -5.516 -10.765 1.00 62.28 170 ASP A C 1
ATOM 1369 O O . ASP A 1 170 ? 11.139 -5.561 -10.186 1.00 62.28 170 ASP A O 1
ATOM 1373 N N . ASN A 1 171 ? 13.173 -4.630 -10.429 1.00 76.69 171 ASN A N 1
ATOM 1374 C CA . ASN A 1 171 ? 13.010 -3.656 -9.348 1.00 76.69 171 ASN A CA 1
ATOM 1375 C C . ASN A 1 171 ? 11.880 -2.649 -9.628 1.00 76.69 171 ASN A C 1
ATOM 1377 O O . ASN A 1 171 ? 11.212 -2.214 -8.693 1.00 76.69 171 ASN A O 1
ATOM 1381 N N . LEU A 1 172 ? 11.633 -2.286 -10.896 1.00 88.81 172 LEU A N 1
ATOM 1382 C CA . LEU A 1 172 ? 10.547 -1.361 -11.251 1.00 88.81 172 LEU A CA 1
ATOM 1383 C C . LEU A 1 172 ? 9.177 -2.026 -11.097 1.00 88.81 172 LEU A C 1
ATOM 1385 O O . LEU A 1 172 ? 8.240 -1.404 -10.599 1.00 88.81 172 LEU A O 1
ATOM 1389 N N . GLN A 1 173 ? 9.064 -3.296 -11.496 1.00 89.12 173 GLN A N 1
ATOM 1390 C CA . GLN A 1 173 ? 7.816 -4.046 -11.376 1.00 89.12 173 GLN A CA 1
ATOM 1391 C C . GLN A 1 173 ? 7.455 -4.321 -9.911 1.00 89.12 173 GLN A C 1
ATOM 1393 O O . GLN A 1 173 ? 6.290 -4.176 -9.532 1.00 89.12 173 GLN A O 1
ATOM 1398 N N . LEU A 1 174 ? 8.443 -4.687 -9.087 1.00 90.25 174 LEU A N 1
ATOM 1399 C CA . LEU A 1 174 ? 8.261 -4.887 -7.648 1.00 90.25 174 LEU A CA 1
ATOM 1400 C C . LEU A 1 174 ? 7.777 -3.598 -6.971 1.00 90.25 174 LEU A C 1
ATOM 1402 O O . LEU A 1 174 ? 6.782 -3.614 -6.241 1.00 90.25 174 LEU A O 1
ATOM 1406 N N . GLU A 1 175 ? 8.423 -2.467 -7.266 1.00 91.12 175 GLU A N 1
ATOM 1407 C CA . GLU A 1 175 ? 8.038 -1.169 -6.706 1.00 91.12 175 GLU A CA 1
ATOM 1408 C C . GLU A 1 175 ? 6.619 -0.772 -7.139 1.00 91.12 175 GLU A C 1
ATOM 1410 O O . GLU A 1 175 ? 5.778 -0.421 -6.310 1.00 91.12 175 GLU A O 1
ATOM 1415 N N . TRP A 1 176 ? 6.297 -0.921 -8.427 1.00 92.31 176 TRP A N 1
ATOM 1416 C CA . TRP A 1 176 ? 4.953 -0.672 -8.946 1.00 92.31 176 TRP A CA 1
ATOM 1417 C C . TRP A 1 176 ? 3.877 -1.489 -8.218 1.00 92.31 176 TRP A C 1
ATOM 1419 O O . TRP A 1 176 ? 2.848 -0.945 -7.803 1.00 92.31 176 TRP A O 1
ATOM 1429 N N . ASN A 1 177 ? 4.106 -2.790 -8.030 1.00 92.69 177 ASN A N 1
ATOM 1430 C CA . ASN A 1 177 ? 3.155 -3.660 -7.343 1.00 92.69 177 ASN A CA 1
ATOM 1431 C C . ASN A 1 177 ? 2.961 -3.238 -5.880 1.00 92.69 177 ASN A C 1
ATOM 1433 O O . ASN A 1 177 ? 1.826 -3.197 -5.389 1.00 92.69 177 ASN A O 1
ATOM 1437 N N . SER A 1 178 ? 4.049 -2.864 -5.200 1.00 94.44 178 SER A N 1
ATOM 1438 C CA . SER A 1 178 ? 4.008 -2.335 -3.836 1.00 94.44 178 SER A CA 1
ATOM 1439 C C . SER A 1 178 ? 3.152 -1.066 -3.744 1.00 94.44 178 SER A C 1
ATOM 1441 O O . SER A 1 178 ? 2.223 -1.005 -2.930 1.00 94.44 178 SER A O 1
ATOM 1443 N N . ILE A 1 179 ? 3.383 -0.098 -4.636 1.00 95.88 179 ILE A N 1
ATOM 1444 C CA . ILE A 1 179 ? 2.620 1.155 -4.731 1.00 95.88 179 ILE A CA 1
ATOM 1445 C C . ILE A 1 179 ? 1.123 0.871 -4.915 1.00 95.88 179 ILE A C 1
ATOM 1447 O O . ILE A 1 179 ? 0.288 1.454 -4.217 1.00 95.88 179 ILE A O 1
ATOM 1451 N N . GLN A 1 180 ? 0.762 -0.049 -5.816 1.00 94.31 180 GLN A N 1
ATOM 1452 C CA . GLN A 1 180 ? -0.636 -0.422 -6.056 1.00 94.31 180 GLN A CA 1
ATOM 1453 C C . GLN A 1 180 ? -1.292 -1.005 -4.801 1.00 94.31 180 GLN A C 1
ATOM 1455 O O . GLN A 1 180 ? -2.395 -0.592 -4.433 1.00 94.31 180 GLN A O 1
ATOM 1460 N N . ARG A 1 181 ? -0.615 -1.921 -4.094 1.00 95.81 181 ARG A N 1
ATOM 1461 C CA . ARG A 1 181 ? -1.130 -2.494 -2.839 1.00 95.81 181 ARG A CA 1
ATOM 1462 C C . ARG A 1 181 ? -1.359 -1.417 -1.774 1.00 95.81 181 ARG A C 1
ATOM 1464 O O . ARG A 1 181 ? -2.404 -1.433 -1.115 1.00 95.81 181 ARG A O 1
ATOM 1471 N N . ILE A 1 182 ? -0.428 -0.469 -1.626 1.00 97.44 182 ILE A N 1
ATOM 1472 C CA . ILE A 1 182 ? -0.564 0.667 -0.698 1.00 97.44 182 ILE A CA 1
ATOM 1473 C C . ILE A 1 182 ? -1.769 1.530 -1.085 1.00 97.44 182 ILE A C 1
ATOM 1475 O O . ILE A 1 182 ? -2.605 1.842 -0.235 1.00 97.44 182 ILE A O 1
ATOM 1479 N N . ALA A 1 183 ? -1.912 1.873 -2.365 1.00 96.81 183 ALA A N 1
ATOM 1480 C CA . ALA A 1 183 ? -3.006 2.713 -2.837 1.00 96.81 183 ALA A CA 1
ATOM 1481 C C . ALA A 1 183 ? -4.380 2.041 -2.642 1.00 96.81 183 ALA A C 1
ATOM 1483 O O . ALA A 1 183 ? -5.317 2.667 -2.140 1.00 96.81 183 ALA A O 1
ATOM 1484 N N . ILE A 1 184 ? -4.493 0.739 -2.935 1.00 95.88 184 ILE A N 1
ATOM 1485 C CA . ILE A 1 184 ? -5.711 -0.052 -2.689 1.00 95.88 184 ILE A CA 1
ATOM 1486 C C . ILE A 1 184 ? -6.074 -0.041 -1.202 1.00 95.88 184 ILE A C 1
ATOM 1488 O O . ILE A 1 184 ? -7.240 0.178 -0.845 1.00 95.88 184 ILE A O 1
ATOM 1492 N N . ARG A 1 185 ? -5.089 -0.253 -0.318 1.00 97.81 185 ARG A N 1
ATOM 1493 C CA . ARG A 1 185 ? -5.316 -0.230 1.131 1.00 97.81 185 ARG A CA 1
ATOM 1494 C C . ARG A 1 185 ? -5.762 1.149 1.598 1.00 97.81 185 ARG A C 1
ATOM 1496 O O . ARG A 1 185 ? -6.721 1.240 2.360 1.00 97.81 185 ARG A O 1
ATOM 1503 N N . THR A 1 186 ? -5.136 2.210 1.103 1.00 97.69 186 THR A N 1
ATOM 1504 C CA . THR A 1 186 ? -5.539 3.595 1.372 1.00 97.69 186 THR A CA 1
ATOM 1505 C C . THR A 1 186 ? -7.001 3.829 0.998 1.00 97.69 186 THR A C 1
ATOM 1507 O O . THR A 1 186 ? -7.773 4.302 1.830 1.00 97.69 186 THR A O 1
ATOM 1510 N N . THR A 1 187 ? -7.431 3.429 -0.203 1.00 96.50 187 THR A N 1
ATOM 1511 C CA . THR A 1 187 ? -8.835 3.545 -0.634 1.00 96.50 187 THR A CA 1
ATOM 1512 C C . THR A 1 187 ? -9.780 2.702 0.220 1.00 96.50 187 THR A C 1
ATOM 1514 O O . THR A 1 187 ? -10.919 3.093 0.469 1.00 96.50 187 THR A O 1
ATOM 1517 N N . GLN A 1 188 ? -9.349 1.530 0.684 1.00 97.25 188 GLN A N 1
ATOM 1518 C CA . GLN A 1 188 ? -10.132 0.729 1.622 1.00 97.25 188 GLN A CA 1
ATOM 1519 C C . GLN A 1 188 ? -10.314 1.448 2.968 1.00 97.25 188 GLN A C 1
ATOM 1521 O O . GLN A 1 188 ? -11.437 1.536 3.457 1.00 97.25 188 GLN A O 1
ATOM 1526 N N . LEU A 1 189 ? -9.241 1.996 3.546 1.00 98.25 189 LEU A N 1
ATOM 1527 C CA . LEU A 1 189 ? -9.316 2.747 4.802 1.00 98.25 189 LEU A CA 1
ATOM 1528 C C . LEU A 1 189 ? -10.133 4.034 4.652 1.00 98.25 189 LEU A C 1
ATOM 1530 O O . LEU A 1 189 ? -10.876 4.385 5.565 1.00 98.25 189 LEU A O 1
ATOM 1534 N N . GLN A 1 190 ? -10.042 4.702 3.500 1.00 97.62 190 GLN A N 1
ATOM 1535 C CA . GLN A 1 190 ? -10.851 5.880 3.200 1.00 97.62 190 GLN A CA 1
ATOM 1536 C C . GLN A 1 190 ? -12.340 5.531 3.174 1.00 97.62 190 GLN A C 1
ATOM 1538 O O . GLN A 1 190 ? -13.124 6.209 3.823 1.00 97.62 190 GLN A O 1
ATOM 1543 N N . ARG A 1 191 ? -12.723 4.416 2.539 1.00 97.12 191 ARG A N 1
ATOM 1544 C CA . ARG A 1 191 ? -14.113 3.935 2.563 1.00 97.12 191 ARG A CA 1
ATOM 1545 C C . ARG A 1 191 ? -14.618 3.667 3.979 1.00 97.12 191 ARG A C 1
ATOM 1547 O O . ARG A 1 191 ? -15.771 3.950 4.269 1.00 97.12 191 ARG A O 1
ATOM 1554 N N . TYR A 1 192 ? -13.779 3.135 4.869 1.00 97.62 192 TYR A N 1
ATOM 1555 C CA . TYR A 1 192 ? -14.162 2.974 6.275 1.00 97.62 192 TYR A CA 1
ATOM 1556 C C . TYR A 1 192 ? -14.325 4.314 6.983 1.00 97.62 192 TYR A C 1
ATOM 1558 O O . TYR A 1 192 ? -15.269 4.471 7.749 1.00 97.62 192 TYR A O 1
ATOM 1566 N N . LEU A 1 193 ? -13.430 5.269 6.718 1.00 97.62 193 LEU A N 1
ATOM 1567 C CA . LEU A 1 193 ? -13.514 6.620 7.264 1.00 97.62 193 LEU A CA 1
ATOM 1568 C C . LEU A 1 193 ? -14.798 7.318 6.811 1.00 97.62 193 LEU A C 1
ATOM 1570 O O . LEU A 1 193 ? -15.463 7.930 7.635 1.00 97.62 193 LEU A O 1
ATOM 1574 N N . ASP A 1 194 ? -15.188 7.154 5.548 1.00 96.50 194 ASP A N 1
ATOM 1575 C CA . ASP A 1 194 ? -16.399 7.763 4.998 1.00 96.50 194 ASP A CA 1
ATOM 1576 C C . ASP A 1 194 ? -17.692 7.271 5.665 1.00 96.50 194 ASP A C 1
ATOM 1578 O O . ASP A 1 194 ? -18.699 7.971 5.629 1.00 96.50 194 ASP A O 1
ATOM 1582 N N . LEU A 1 195 ? -17.664 6.096 6.302 1.00 96.44 195 LEU A N 1
ATOM 1583 C CA . LEU A 1 195 ? -18.797 5.534 7.044 1.00 96.44 195 LEU A CA 1
ATOM 1584 C C . LEU A 1 195 ? -18.860 5.985 8.509 1.00 96.44 195 LEU A C 1
ATOM 1586 O O . LEU A 1 195 ? -19.885 5.776 9.155 1.00 96.44 195 LEU A O 1
ATOM 1590 N N . VAL A 1 196 ? -17.765 6.519 9.055 1.00 95.44 196 VAL A N 1
ATOM 1591 C CA . VAL A 1 196 ? -17.649 6.865 10.485 1.00 95.44 196 VAL A CA 1
ATOM 1592 C C . VAL A 1 196 ? -17.376 8.350 10.739 1.00 95.44 196 VAL A C 1
ATOM 1594 O O . VAL A 1 196 ? -17.243 8.735 11.901 1.00 95.44 196 VAL A O 1
ATOM 1597 N N . GLN A 1 197 ? -17.246 9.157 9.681 1.00 81.12 197 GLN A N 1
ATOM 1598 C CA . GLN A 1 197 ? -17.081 10.614 9.749 1.00 81.12 197 GLN A CA 1
ATOM 1599 C C . GLN A 1 197 ? -18.421 11.351 9.766 1.00 81.12 197 GLN A C 1
ATOM 1601 O O . GLN A 1 197 ? -19.391 10.837 9.167 1.00 81.12 197 GLN A O 1
#

Secondary structure (DSSP, 8-state):
-----SHHHHHHHHHHHSS--SS--TT--HHHHHHHHHHHHHHHHHHHS---S--HHHHHHHTHHHHHHHSSSSS-S---------HHHHS-HHHHHHHHH--SHHHHHHHHHHHHHHHHHHHHHHHHHHHHHS-HHHHHHHHHHHHHHHHHHHHHHHHHHHHH-SSHHHHHHHHHHHHHHHHHHHHHHHHHHHHH-

Radius of gyration: 28.63 Å; chains: 1; bounding box: 58×69×71 Å

InterPro domains:
  IPR009739 Lysozyme inhibitor LprI-like, N-terminal [PF07007] (98-186)

pLDDT: mean 72.07, std 24.69, range [28.73, 98.75]

Organism: Acinetobacter bereziniae (NCBI:txid106648)